Protein AF-A0A2N1FBZ4-F1 (afdb_monomer)

pLDDT: mean 82.23, std 15.29, range [35.69, 97.88]

Mean predicted aligned error: 8.01 Å

Sequence (211 aa):
MKIYKENKKFGLRLDNNIILEPKFDYIYYINHLKLYLVFIGKYKWDWSEESYDFFDDNKPWVDRFGDDDFIGELKNGKFGIVDKNGKEVLSPNLTYINYPIQEIGENLFTVNKGARLFKYDAISIKEKHRICIGGKWGVLTTKSKIIVPIEYDEITILRDDRKYIFAQNNNKGVFDANLEYDVYNFNGKLLLEDKPNYLEHLKTHYNNGYN

Foldseek 3Di:
DDWDDDPCFIADDDPPRGLGPRDFNDWDQDVLLQKIKTKHKDADWDDDVVQVVVCVVVVVVVPVQPDWDDKTWRPIMFIFIAHPSRHGLGDRFFPDKADPPVQLNFFKTKTFGPWIKMWIQRPRPRDIDIDTWFGFMWMAGSVSHTLGDRHFREWDDDSVDQFWIWGHHDDGHDDDLVDDTWITGPVSDIDPPPGDRPVVVVVVPVVVPDD

Structure (mmCIF, N/CA/C/O backbone):
data_AF-A0A2N1FBZ4-F1
#
_entry.id   AF-A0A2N1FBZ4-F1
#
loop_
_atom_site.group_PDB
_atom_site.id
_atom_site.type_symbol
_atom_site.label_atom_id
_atom_site.label_alt_id
_atom_site.label_comp_id
_atom_site.label_asym_id
_atom_site.label_entity_id
_atom_site.label_seq_id
_atom_site.pdbx_PDB_ins_code
_atom_site.Cartn_x
_atom_site.Cartn_y
_atom_site.Cartn_z
_atom_site.occupancy
_atom_site.B_iso_or_equiv
_atom_site.auth_seq_id
_atom_site.auth_comp_id
_atom_site.auth_asym_id
_atom_site.auth_atom_id
_atom_site.pdbx_PDB_model_num
ATOM 1 N N . MET A 1 1 ? -22.915 -1.173 6.885 1.00 90.62 1 MET A N 1
ATOM 2 C CA . MET A 1 1 ? -21.788 -1.571 7.755 1.00 90.62 1 MET A CA 1
ATOM 3 C C . MET A 1 1 ? -21.397 -0.390 8.625 1.00 90.62 1 MET A C 1
ATOM 5 O O . MET A 1 1 ? -21.342 0.719 8.106 1.00 90.62 1 MET A O 1
ATOM 9 N N . LYS A 1 2 ? -21.156 -0.595 9.920 1.00 94.62 2 LYS A N 1
ATOM 10 C CA . LYS A 1 2 ? -20.721 0.446 10.860 1.00 94.62 2 LYS A CA 1
ATOM 11 C C . LYS A 1 2 ? -19.438 0.003 11.554 1.00 94.62 2 LYS A C 1
ATOM 13 O O . LYS A 1 2 ? -19.334 -1.146 11.978 1.00 94.62 2 LYS A O 1
ATOM 18 N N . ILE A 1 3 ? -18.492 0.929 11.689 1.00 97.00 3 ILE A N 1
ATOM 19 C CA . ILE A 1 3 ? -17.355 0.767 12.595 1.00 97.00 3 ILE A CA 1
ATOM 20 C C . ILE A 1 3 ? -17.891 0.969 14.012 1.00 97.00 3 ILE A C 1
ATOM 22 O O . ILE A 1 3 ? -18.605 1.940 14.272 1.00 97.00 3 ILE A O 1
ATOM 26 N N . TYR A 1 4 ? -17.588 0.044 14.913 1.00 97.12 4 TYR A N 1
ATOM 27 C CA . TYR A 1 4 ? -17.968 0.144 16.320 1.00 97.12 4 TYR A CA 1
ATOM 28 C C . TYR A 1 4 ? -16.750 -0.083 17.206 1.00 97.12 4 TYR A C 1
ATOM 30 O O . TYR A 1 4 ? -15.729 -0.596 16.748 1.00 97.12 4 TYR A O 1
ATOM 38 N N . LYS A 1 5 ? -16.857 0.347 18.463 1.00 97.44 5 LYS A N 1
ATOM 39 C CA . LYS A 1 5 ? -15.789 0.252 19.449 1.00 97.44 5 LYS A CA 1
ATOM 40 C C . LYS A 1 5 ? -16.298 -0.456 20.694 1.00 97.44 5 LYS A C 1
ATOM 42 O O . LYS A 1 5 ? -17.333 -0.075 21.230 1.00 97.44 5 LYS A O 1
ATOM 47 N N . GLU A 1 6 ? -15.529 -1.422 21.167 1.00 97.38 6 GLU A N 1
ATOM 48 C CA . GLU A 1 6 ? -15.779 -2.186 22.384 1.00 97.38 6 GLU A CA 1
ATOM 49 C C . GLU A 1 6 ? -14.429 -2.516 23.031 1.00 97.38 6 GLU A C 1
ATOM 51 O O . GLU A 1 6 ? -13.447 -2.765 22.334 1.00 97.38 6 GLU A O 1
ATOM 56 N N . ASN A 1 7 ? -14.328 -2.421 24.361 1.00 96.00 7 ASN A N 1
ATOM 57 C CA . ASN A 1 7 ? -13.081 -2.682 25.101 1.00 96.00 7 ASN A CA 1
ATOM 58 C C . ASN A 1 7 ? -11.842 -1.959 24.532 1.00 96.00 7 ASN A C 1
ATOM 60 O O . ASN A 1 7 ? -10.743 -2.501 24.463 1.00 96.00 7 ASN A O 1
ATOM 64 N N . LYS A 1 8 ? -12.028 -0.696 24.123 1.00 95.62 8 LYS A N 1
ATOM 65 C CA . LYS A 1 8 ? -11.015 0.174 23.492 1.00 95.62 8 LYS A CA 1
ATOM 66 C C . LYS A 1 8 ? -10.538 -0.260 22.097 1.00 95.62 8 LYS A C 1
ATOM 68 O O . LYS A 1 8 ? -9.746 0.476 21.514 1.00 95.62 8 LYS A O 1
ATOM 73 N N . LYS A 1 9 ? -11.059 -1.349 21.537 1.00 97.75 9 LYS A N 1
ATOM 74 C CA . LYS A 1 9 ? -10.747 -1.840 20.193 1.00 97.75 9 LYS A CA 1
ATOM 75 C C . LYS A 1 9 ? -11.912 -1.612 19.237 1.00 97.75 9 LYS A C 1
ATOM 77 O O . LYS A 1 9 ? -13.056 -1.463 19.655 1.00 97.75 9 LYS A O 1
ATOM 82 N N . PHE A 1 10 ? -11.607 -1.553 17.951 1.00 97.81 10 PHE A N 1
ATOM 83 C CA . PHE A 1 10 ? -12.558 -1.327 16.875 1.00 97.81 10 PHE A CA 1
ATOM 84 C C . PHE A 1 10 ? -12.819 -2.612 16.093 1.00 97.81 10 PHE A C 1
ATOM 86 O O . PHE A 1 10 ? -11.897 -3.397 15.849 1.00 97.81 10 PHE A O 1
ATOM 93 N N . GLY A 1 11 ? -14.077 -2.786 15.692 1.00 97.88 11 GLY A N 1
ATOM 94 C CA . GLY A 1 11 ? -14.579 -3.868 14.848 1.00 97.88 11 GLY A CA 1
ATOM 95 C C . GLY A 1 11 ? -15.598 -3.354 13.823 1.00 97.88 11 GLY A C 1
ATOM 96 O O . GLY A 1 11 ? -15.851 -2.148 13.723 1.00 97.88 11 GLY A O 1
ATOM 97 N N . LEU A 1 12 ? -16.204 -4.270 13.064 1.00 97.88 12 LEU A N 1
ATOM 98 C CA . LEU A 1 12 ? -17.257 -3.981 12.082 1.00 97.88 12 LEU A CA 1
ATOM 99 C C . LEU A 1 12 ? -18.538 -4.735 12.429 1.00 97.88 12 LEU A C 1
ATOM 101 O O . LEU A 1 12 ? -18.499 -5.917 12.766 1.00 97.88 12 LEU A O 1
ATOM 105 N N . ARG A 1 13 ? -19.682 -4.064 12.304 1.00 96.81 13 ARG A N 1
ATOM 106 C CA . ARG A 1 13 ? -20.999 -4.688 12.468 1.00 96.81 13 ARG A CA 1
ATOM 107 C C . ARG A 1 13 ? -21.986 -4.234 11.405 1.00 96.81 13 ARG A C 1
ATOM 109 O O . ARG A 1 13 ? -21.945 -3.086 10.942 1.00 96.81 13 ARG A O 1
ATOM 116 N N . LEU A 1 14 ? -22.897 -5.125 11.043 1.00 95.88 14 LEU A N 1
ATOM 117 C CA . LEU A 1 14 ? -24.067 -4.822 10.231 1.00 95.88 14 LEU A CA 1
ATOM 118 C C . LEU A 1 14 ? -25.295 -5.021 11.113 1.00 95.88 14 LEU A C 1
ATOM 120 O O . LEU A 1 14 ? -25.604 -6.143 11.502 1.00 95.88 14 LEU A O 1
ATOM 124 N N . ASP A 1 15 ? -25.951 -3.917 11.458 1.00 92.81 15 ASP A N 1
ATOM 125 C CA . ASP A 1 15 ? -27.031 -3.886 12.444 1.00 92.81 15 ASP A CA 1
ATOM 126 C C . ASP A 1 15 ? -26.590 -4.527 13.771 1.00 92.81 15 ASP A C 1
ATOM 128 O O . ASP A 1 15 ? -25.673 -4.002 14.412 1.00 92.81 15 ASP A O 1
ATOM 132 N N . ASN A 1 16 ? -27.191 -5.656 14.152 1.00 91.88 16 ASN A N 1
ATOM 133 C CA . ASN A 1 16 ? -26.851 -6.401 15.368 1.00 91.88 16 ASN A CA 1
ATOM 134 C C . ASN A 1 16 ? -25.830 -7.527 15.132 1.00 91.88 16 ASN A C 1
ATOM 136 O O . ASN A 1 16 ? -25.377 -8.144 16.091 1.00 91.88 16 ASN A O 1
ATOM 140 N N . ASN A 1 17 ? -25.450 -7.791 13.880 1.00 96.06 17 ASN A N 1
ATOM 141 C CA . ASN A 1 17 ? -24.519 -8.861 13.537 1.00 96.06 17 ASN A CA 1
ATOM 142 C C . ASN A 1 17 ? -23.079 -8.349 13.576 1.00 96.06 17 ASN A C 1
ATOM 144 O O . ASN A 1 17 ? -22.728 -7.399 12.864 1.00 96.06 17 ASN A O 1
ATOM 148 N N . ILE A 1 18 ? -22.234 -9.001 14.375 1.00 97.06 18 ILE A N 1
ATOM 149 C CA . ILE A 1 18 ? -20.791 -8.766 14.356 1.00 97.06 18 ILE A CA 1
ATOM 150 C C . ILE A 1 18 ? -20.228 -9.373 13.071 1.00 97.06 18 ILE A C 1
ATOM 152 O O . ILE A 1 18 ? -20.426 -10.547 12.777 1.00 97.06 18 ILE A O 1
ATOM 156 N N . ILE A 1 19 ? -19.550 -8.539 12.289 1.00 97.81 19 ILE A N 1
ATOM 157 C CA . ILE A 1 19 ? -18.911 -8.921 11.024 1.00 97.81 19 ILE A CA 1
ATOM 158 C C . ILE A 1 19 ? -17.403 -9.062 11.217 1.00 97.81 19 ILE A C 1
ATOM 160 O O . ILE A 1 19 ? -16.760 -9.913 10.613 1.00 97.81 19 ILE A O 1
ATOM 164 N N . LEU A 1 20 ? -16.838 -8.221 12.081 1.00 97.38 20 LEU A N 1
ATOM 165 C CA . LEU A 1 20 ? -15.450 -8.277 12.498 1.00 97.38 20 LEU A CA 1
ATOM 166 C C . LEU A 1 20 ? -15.380 -7.934 13.981 1.00 97.38 20 LEU A C 1
ATOM 168 O O . LEU A 1 20 ? -15.771 -6.834 14.382 1.00 97.38 20 LEU A O 1
ATOM 172 N N . GLU A 1 21 ? -14.877 -8.878 14.770 1.00 97.50 21 GLU A N 1
ATOM 173 C CA . GLU A 1 21 ? -14.667 -8.710 16.207 1.00 97.50 21 GLU A CA 1
ATOM 174 C C . GLU A 1 21 ? -13.775 -7.494 16.512 1.00 97.50 21 GLU A C 1
ATOM 176 O O . GLU A 1 21 ? -12.875 -7.162 15.723 1.00 97.50 21 GLU A O 1
ATOM 181 N N . PRO A 1 22 ? -13.984 -6.815 17.652 1.00 97.12 22 PRO A N 1
ATOM 182 C CA . PRO A 1 22 ? -13.251 -5.615 17.995 1.00 97.12 22 PRO A CA 1
ATOM 183 C C . PRO A 1 22 ? -11.839 -5.984 18.462 1.00 97.12 22 PRO A C 1
ATOM 185 O O . PRO A 1 22 ? -11.598 -6.266 19.632 1.00 97.12 22 PRO A O 1
ATOM 188 N N . LYS A 1 23 ? -10.877 -5.971 17.533 1.00 97.00 23 LYS A N 1
ATOM 189 C CA . LYS A 1 23 ? -9.469 -6.329 17.803 1.00 97.00 23 LYS A CA 1
ATOM 190 C C . LYS A 1 23 ? -8.438 -5.307 17.320 1.00 97.00 23 LYS A C 1
ATOM 192 O O . LYS A 1 23 ? -7.254 -5.444 17.620 1.00 97.00 23 LYS A O 1
ATOM 197 N N . PHE A 1 24 ? -8.868 -4.265 16.611 1.00 97.25 24 PHE A N 1
ATOM 198 C CA . PHE A 1 24 ? -7.973 -3.267 16.018 1.00 97.25 24 PHE A CA 1
ATOM 199 C C . PHE A 1 24 ? -7.912 -1.988 16.854 1.00 97.25 24 PHE A C 1
ATOM 201 O O . PHE A 1 24 ? -8.891 -1.603 17.483 1.00 97.25 24 PHE A O 1
ATOM 208 N N . ASP A 1 25 ? -6.765 -1.315 16.874 1.00 96.81 25 ASP A N 1
ATOM 209 C CA . ASP A 1 25 ? -6.613 -0.020 17.553 1.00 96.81 25 ASP A CA 1
ATOM 210 C C . ASP A 1 25 ? -7.309 1.108 16.789 1.00 96.81 25 ASP A C 1
ATOM 212 O O . ASP A 1 25 ? -7.763 2.083 17.388 1.00 96.81 25 ASP A O 1
ATOM 216 N N . TYR A 1 26 ? -7.438 0.956 15.470 1.00 95.06 26 TYR A N 1
ATOM 217 C CA . TYR A 1 26 ? -8.179 1.871 14.616 1.00 95.06 26 TYR A CA 1
ATOM 218 C C . TYR A 1 26 ? -8.702 1.152 13.368 1.00 95.06 26 TYR A C 1
ATOM 220 O O . TYR A 1 26 ? -8.067 0.221 12.866 1.00 95.06 26 TYR A O 1
ATOM 228 N N . ILE A 1 27 ? -9.858 1.592 12.865 1.00 95.88 27 ILE A N 1
ATOM 229 C CA . ILE A 1 27 ? -10.402 1.183 11.567 1.00 95.88 27 ILE A CA 1
ATOM 230 C C . ILE A 1 27 ? -10.831 2.438 10.812 1.00 95.88 27 ILE A C 1
ATOM 232 O O . ILE A 1 27 ? -11.499 3.304 11.376 1.00 95.88 27 ILE A O 1
ATOM 236 N N . TYR A 1 28 ? -10.483 2.509 9.531 1.00 92.69 28 TYR A N 1
ATOM 237 C CA . TYR A 1 28 ? -10.876 3.578 8.622 1.00 92.69 28 TYR A CA 1
ATOM 238 C C . TYR A 1 28 ? -11.456 3.001 7.334 1.00 92.69 28 TYR A C 1
ATOM 240 O O . TYR A 1 28 ? -10.908 2.063 6.762 1.00 92.69 28 TYR A O 1
ATOM 248 N N . TYR A 1 29 ? -12.575 3.554 6.873 1.00 92.00 29 TYR A N 1
ATOM 249 C CA . TYR A 1 29 ? -13.193 3.136 5.620 1.00 92.00 29 TYR A CA 1
ATOM 250 C C . TYR A 1 29 ? -12.643 3.957 4.452 1.00 92.00 29 TYR A C 1
ATOM 252 O O . TYR A 1 29 ? -12.742 5.183 4.446 1.00 92.00 29 TYR A O 1
ATOM 260 N N . ILE A 1 30 ? -12.085 3.275 3.453 1.00 86.19 30 ILE A N 1
ATOM 261 C CA . ILE A 1 30 ? -11.517 3.893 2.257 1.00 86.19 30 ILE A CA 1
ATOM 262 C C . ILE A 1 30 ? -12.596 3.914 1.172 1.00 86.19 30 ILE A C 1
ATOM 264 O O . ILE A 1 30 ? -12.762 2.943 0.430 1.00 86.19 30 ILE A O 1
ATOM 268 N N . ASN A 1 31 ? -13.328 5.028 1.072 1.00 83.81 31 ASN A N 1
ATOM 269 C CA . ASN A 1 31 ? -14.502 5.170 0.199 1.00 83.81 31 ASN A CA 1
ATOM 270 C C . ASN A 1 31 ? -14.263 4.700 -1.249 1.00 83.81 31 ASN A C 1
ATOM 272 O O . ASN A 1 31 ? -15.058 3.924 -1.778 1.00 83.81 31 ASN A O 1
ATOM 276 N N . HIS A 1 32 ? -13.161 5.130 -1.872 1.00 78.38 32 HIS A N 1
ATOM 277 C CA . HIS A 1 32 ? -12.861 4.833 -3.280 1.00 78.38 32 HIS A CA 1
ATOM 278 C C . HIS A 1 32 ? -12.490 3.366 -3.526 1.00 78.38 32 HIS A C 1
ATOM 280 O O . HIS A 1 32 ? -12.787 2.829 -4.589 1.00 78.38 32 HIS A O 1
ATOM 286 N N . LEU A 1 33 ? -11.894 2.696 -2.534 1.00 81.50 33 LEU A N 1
ATOM 287 C CA . LEU A 1 33 ? -11.537 1.280 -2.639 1.00 81.50 33 LEU A CA 1
ATOM 288 C C . LEU A 1 33 ? -12.662 0.354 -2.162 1.00 81.50 33 LEU A C 1
ATOM 290 O O . LEU A 1 33 ? -12.649 -0.831 -2.480 1.00 81.50 33 LEU A O 1
ATOM 294 N N . LYS A 1 34 ? -13.633 0.883 -1.403 1.00 87.69 34 LYS A N 1
ATOM 295 C CA . LYS A 1 34 ? -14.673 0.113 -0.699 1.00 87.69 34 LYS A CA 1
ATOM 296 C C . LYS A 1 34 ? -14.082 -0.961 0.228 1.00 87.69 34 LYS A C 1
ATOM 298 O O . LYS A 1 34 ? -14.650 -2.042 0.389 1.00 87.69 34 LYS A O 1
ATOM 303 N N . LEU A 1 35 ? -12.946 -0.636 0.844 1.00 90.44 35 LEU A N 1
ATOM 304 C CA . LEU A 1 35 ? -12.190 -1.479 1.772 1.00 90.44 35 LEU A CA 1
ATOM 305 C C . LEU A 1 35 ? -12.042 -0.781 3.126 1.00 90.44 35 LEU A C 1
ATOM 307 O O . LEU A 1 35 ? -12.179 0.440 3.229 1.00 90.44 35 LEU A O 1
ATOM 311 N N . TYR A 1 36 ? -11.725 -1.554 4.159 1.00 93.75 36 TYR A N 1
ATOM 312 C CA . TYR A 1 36 ? -11.415 -1.039 5.485 1.00 93.75 36 TYR A CA 1
ATOM 313 C C . TYR A 1 36 ? -9.920 -1.187 5.761 1.00 93.75 36 TYR A C 1
ATOM 315 O O . TYR A 1 36 ? -9.377 -2.293 5.771 1.00 93.75 36 TYR A O 1
ATOM 323 N N . LEU A 1 37 ? -9.266 -0.059 6.017 1.00 93.38 37 LEU A N 1
ATOM 324 C CA . LEU A 1 37 ? -7.940 -0.016 6.608 1.00 93.38 37 LEU A CA 1
ATOM 325 C C . LEU A 1 37 ? -8.067 -0.363 8.085 1.00 93.38 37 LEU A C 1
ATOM 327 O O . LEU A 1 37 ? -8.795 0.308 8.818 1.00 93.38 37 LEU A O 1
ATOM 331 N N . VAL A 1 38 ? -7.338 -1.375 8.528 1.00 96.12 38 VAL A N 1
ATOM 332 C CA . VAL A 1 38 ? -7.258 -1.740 9.941 1.00 96.12 38 VAL A CA 1
ATOM 333 C C . VAL A 1 38 ? -5.856 -1.458 10.457 1.00 96.12 38 VAL A C 1
ATOM 335 O O . VAL A 1 38 ? -4.882 -1.591 9.722 1.00 96.12 38 VAL A O 1
ATOM 338 N N . PHE A 1 39 ? -5.735 -1.049 11.711 1.00 95.19 39 PHE A N 1
ATOM 339 C CA . PHE A 1 39 ? -4.450 -0.701 12.306 1.00 95.19 39 PHE A CA 1
ATOM 340 C C . PHE A 1 39 ? -4.323 -1.317 13.695 1.00 95.19 39 PHE A C 1
ATOM 342 O O . PHE A 1 39 ? -5.263 -1.268 14.492 1.00 95.19 39 PHE A O 1
ATOM 349 N N . ILE A 1 40 ? -3.156 -1.892 13.979 1.00 95.88 40 ILE A N 1
ATOM 350 C CA . ILE A 1 40 ? -2.769 -2.370 15.310 1.00 95.88 40 ILE A CA 1
ATOM 351 C C . ILE A 1 40 ? -1.517 -1.618 15.733 1.00 95.88 40 ILE A C 1
ATOM 353 O O . ILE A 1 40 ? -0.557 -1.558 14.970 1.00 95.88 40 ILE A O 1
ATOM 357 N N . GLY A 1 41 ? -1.510 -1.091 16.952 1.00 93.38 41 GLY A N 1
ATOM 358 C CA . GLY A 1 41 ? -0.391 -0.371 17.545 1.00 93.38 41 GLY A CA 1
ATOM 359 C C . GLY A 1 41 ? -0.754 1.038 18.000 1.00 93.38 41 GLY A C 1
ATOM 360 O O . GLY A 1 41 ? -1.917 1.438 18.052 1.00 93.38 41 GLY A O 1
ATOM 361 N N . LYS A 1 42 ? 0.277 1.808 18.353 1.00 88.56 42 LYS A N 1
ATOM 362 C CA . LYS A 1 42 ? 0.143 3.182 18.836 1.00 88.56 42 LYS A CA 1
ATOM 363 C C . LYS A 1 42 ? 0.484 4.152 17.711 1.00 88.56 42 LYS A C 1
ATOM 365 O O . LYS A 1 42 ? 1.648 4.284 17.355 1.00 88.56 42 LYS A O 1
ATOM 370 N N . TYR A 1 43 ? -0.521 4.857 17.193 1.00 83.62 43 TYR A N 1
ATOM 371 C CA . TYR A 1 43 ? -0.331 5.864 16.149 1.00 83.62 43 TYR A CA 1
ATOM 372 C C . TYR A 1 43 ? 0.329 7.126 16.732 1.00 83.62 43 TYR A C 1
ATOM 374 O O . TYR A 1 43 ? -0.351 8.053 17.174 1.00 83.62 43 TYR A O 1
ATOM 382 N N . LYS A 1 44 ? 1.664 7.130 16.791 1.00 84.38 44 LYS A N 1
ATOM 383 C CA . LYS A 1 44 ? 2.487 8.236 17.292 1.00 84.38 44 LYS A CA 1
ATOM 384 C C . LYS A 1 44 ? 3.646 8.476 16.331 1.00 84.38 44 LYS A C 1
ATOM 386 O O . LYS A 1 44 ? 4.327 7.533 15.948 1.00 84.38 44 LYS A O 1
ATOM 391 N N . TRP A 1 45 ? 3.848 9.737 15.977 1.00 83.75 45 TRP A N 1
ATOM 392 C CA . TRP A 1 45 ? 4.977 10.174 15.170 1.00 83.75 45 TRP A CA 1
ATOM 393 C C . TRP A 1 45 ? 6.017 10.799 16.086 1.00 83.75 45 TRP A C 1
ATOM 395 O O . TRP A 1 45 ? 5.667 11.696 16.855 1.00 83.75 45 TRP A O 1
ATOM 405 N N . ASP A 1 46 ? 7.250 10.324 15.995 1.00 83.25 46 ASP A N 1
ATOM 406 C CA . ASP A 1 46 ? 8.374 10.796 16.796 1.00 83.25 46 ASP A CA 1
ATOM 407 C C . ASP A 1 46 ? 9.420 11.434 15.877 1.00 83.25 46 ASP A C 1
ATOM 409 O O . ASP A 1 46 ? 9.616 10.971 14.755 1.00 83.25 46 ASP A O 1
ATOM 413 N N . TRP A 1 47 ? 10.082 12.494 16.334 1.00 81.69 47 TRP A N 1
ATOM 414 C CA . TRP A 1 47 ? 11.210 13.070 15.600 1.00 81.69 47 TRP A CA 1
ATOM 415 C C . TRP A 1 47 ? 12.367 12.055 15.473 1.00 81.69 47 TRP A C 1
ATOM 417 O O . TRP A 1 47 ? 12.512 11.167 16.322 1.00 81.69 47 TRP A O 1
ATOM 427 N N . SER A 1 48 ? 13.160 12.166 14.404 1.00 75.75 48 SER A N 1
ATOM 428 C CA . SER A 1 48 ? 14.261 11.250 14.075 1.00 75.75 48 SER A CA 1
ATOM 429 C C . SER A 1 48 ? 15.359 11.994 13.295 1.00 75.75 48 SER A C 1
ATOM 431 O O . SER A 1 48 ? 15.055 12.562 12.251 1.00 75.75 48 SER A O 1
ATOM 433 N N . GLU A 1 49 ? 16.617 11.988 13.749 1.00 78.56 49 GLU A N 1
ATOM 434 C CA . GLU A 1 49 ? 17.755 12.563 12.987 1.00 78.56 49 GLU A CA 1
ATOM 435 C C . GLU A 1 49 ? 17.876 11.917 11.607 1.00 78.56 49 GLU A C 1
ATOM 437 O O . GLU A 1 49 ? 17.947 12.600 10.598 1.00 78.56 49 GLU A O 1
ATOM 442 N N . GLU A 1 50 ? 17.723 10.596 11.545 1.00 75.00 50 GLU A N 1
ATOM 443 C CA . GLU A 1 50 ? 17.801 9.831 10.298 1.00 75.00 50 GLU A CA 1
ATOM 444 C C . GLU A 1 50 ? 16.733 10.232 9.271 1.00 75.00 50 GLU A C 1
ATOM 446 O O . GLU A 1 50 ? 16.896 10.015 8.072 1.00 75.00 50 GLU A O 1
ATOM 451 N N . SER A 1 51 ? 15.613 10.796 9.737 1.00 72.31 51 SER A N 1
ATOM 452 C CA . SER A 1 51 ? 14.621 11.365 8.832 1.00 72.31 51 SER A CA 1
ATOM 453 C C . SER A 1 51 ? 15.143 12.641 8.184 1.00 72.31 51 SER A C 1
ATOM 455 O O . SER A 1 51 ? 15.041 12.776 6.972 1.00 72.31 51 SER A O 1
ATOM 457 N N . TYR A 1 52 ? 15.767 13.521 8.967 1.00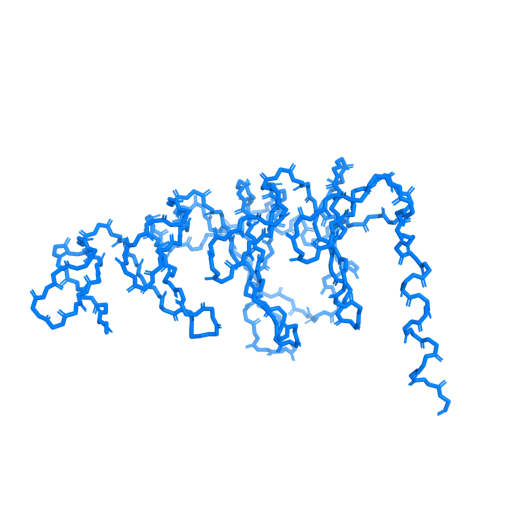 72.62 52 TYR A N 1
ATOM 458 C CA . TYR A 1 52 ? 16.366 14.763 8.492 1.00 72.62 52 TYR A CA 1
ATOM 459 C C . TYR A 1 52 ? 17.492 14.498 7.486 1.00 72.62 52 TYR A C 1
ATOM 461 O O . TYR A 1 52 ? 17.430 15.022 6.377 1.00 72.62 52 TYR A O 1
ATOM 469 N N . ASP A 1 53 ? 18.434 13.611 7.820 1.00 75.75 53 ASP A N 1
ATOM 470 C CA . ASP A 1 53 ? 19.561 13.261 6.944 1.00 75.75 53 ASP A CA 1
ATOM 471 C C . ASP A 1 53 ? 19.086 12.730 5.585 1.00 75.75 53 ASP A C 1
ATOM 473 O O . ASP A 1 53 ? 19.593 13.120 4.537 1.00 75.75 53 ASP A O 1
ATOM 477 N N . PHE A 1 54 ? 18.051 11.883 5.576 1.00 73.44 54 PHE A N 1
ATOM 478 C CA . PHE A 1 54 ? 17.477 11.398 4.325 1.00 73.44 54 PHE A CA 1
ATOM 479 C C . PHE A 1 54 ? 16.907 12.527 3.459 1.00 73.44 54 PHE A C 1
ATOM 481 O O . PHE A 1 54 ? 17.113 12.525 2.243 1.00 73.44 54 PHE A O 1
ATOM 488 N N . PHE A 1 55 ? 16.147 13.450 4.054 1.00 70.56 55 PHE A N 1
ATOM 489 C CA . PHE A 1 55 ? 15.566 14.567 3.310 1.00 70.56 55 PHE A CA 1
ATOM 490 C C . PHE A 1 55 ? 16.650 15.522 2.796 1.00 70.56 55 PHE A C 1
ATOM 492 O O . PHE A 1 55 ? 16.498 16.033 1.691 1.00 70.56 55 PHE A O 1
ATOM 499 N N . ASP A 1 56 ? 17.748 15.698 3.534 1.00 71.38 56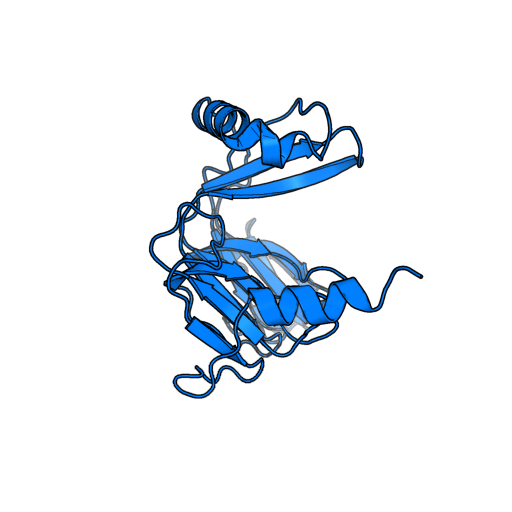 ASP A N 1
ATOM 500 C CA . ASP A 1 56 ? 18.906 16.491 3.104 1.00 71.38 56 ASP A CA 1
ATOM 501 C C . ASP A 1 56 ? 19.641 15.834 1.918 1.00 71.38 56 ASP A C 1
ATOM 503 O O . ASP A 1 56 ? 19.840 16.460 0.876 1.00 71.38 56 ASP A O 1
ATOM 507 N N . ASP A 1 57 ? 19.913 14.527 1.990 1.00 70.94 57 ASP A N 1
ATOM 508 C CA . ASP A 1 57 ? 20.535 13.765 0.894 1.00 70.94 57 ASP A CA 1
ATOM 509 C C . ASP A 1 57 ? 19.660 13.715 -0.374 1.00 70.94 57 ASP A C 1
ATOM 511 O O . ASP A 1 57 ? 20.160 13.630 -1.500 1.00 70.94 57 ASP A O 1
ATOM 515 N N . ASN A 1 58 ? 18.335 13.767 -0.207 1.00 66.25 58 ASN A N 1
ATOM 516 C CA . ASN A 1 58 ? 17.355 13.724 -1.297 1.00 66.25 58 ASN A CA 1
ATOM 517 C C . ASN A 1 58 ? 16.732 15.096 -1.581 1.00 66.25 58 ASN A C 1
ATOM 519 O O . ASN A 1 58 ? 15.735 15.197 -2.303 1.00 66.25 58 ASN A O 1
ATOM 523 N N . LYS A 1 59 ? 17.348 16.166 -1.075 1.00 60.47 59 LYS A N 1
ATOM 524 C CA . LYS A 1 59 ? 16.868 17.543 -1.176 1.00 60.47 59 LYS A CA 1
ATOM 525 C C . LYS A 1 59 ? 16.506 17.983 -2.604 1.00 60.47 59 LYS A C 1
ATOM 527 O O . LYS A 1 59 ? 15.441 18.568 -2.764 1.00 60.47 59 LYS A O 1
ATOM 532 N N . PRO A 1 60 ? 17.232 17.614 -3.684 1.00 58.28 60 PRO A N 1
ATOM 533 C CA . PRO A 1 60 ? 16.816 17.946 -5.056 1.00 58.28 60 PRO A CA 1
ATOM 534 C C . PRO A 1 60 ? 15.456 17.359 -5.490 1.00 58.28 60 PRO A C 1
ATOM 536 O O . PRO A 1 60 ? 14.811 17.884 -6.401 1.00 58.28 60 PRO A O 1
ATOM 539 N N . TRP A 1 61 ? 15.019 16.256 -4.874 1.00 57.94 61 TRP A N 1
ATOM 540 C CA . TRP A 1 61 ? 13.687 15.674 -5.074 1.00 57.94 61 TRP A CA 1
ATOM 541 C C . TRP A 1 61 ? 12.624 16.341 -4.192 1.00 57.94 61 TRP A C 1
ATOM 543 O O . TRP A 1 61 ? 11.481 16.491 -4.625 1.00 57.94 61 TRP A O 1
ATOM 553 N N . VAL A 1 62 ? 13.008 16.740 -2.980 1.00 55.94 62 VAL A N 1
ATOM 554 C CA . VAL A 1 62 ? 12.122 17.240 -1.917 1.00 55.94 62 VAL A CA 1
ATOM 555 C C . VAL A 1 62 ? 11.860 18.748 -2.051 1.00 55.94 62 VAL A C 1
ATOM 557 O O . VAL A 1 62 ? 10.714 19.172 -1.943 1.00 55.94 62 VAL A O 1
ATOM 560 N N . ASP A 1 63 ? 12.865 19.544 -2.436 1.00 55.56 63 ASP A N 1
ATOM 561 C CA . ASP A 1 63 ? 12.786 21.006 -2.632 1.00 55.56 63 ASP A CA 1
ATOM 562 C C . ASP A 1 63 ? 11.764 21.429 -3.702 1.00 55.56 63 ASP A C 1
ATOM 564 O O . ASP A 1 63 ? 11.370 22.594 -3.767 1.00 55.56 63 ASP A O 1
ATOM 568 N N . ARG A 1 64 ? 11.263 20.492 -4.523 1.00 53.72 64 ARG A N 1
ATOM 569 C CA . ARG A 1 64 ? 10.106 20.746 -5.400 1.00 53.72 64 ARG A CA 1
ATOM 570 C C . ARG A 1 64 ? 8.840 21.140 -4.625 1.00 53.72 64 ARG A C 1
ATOM 572 O O . ARG A 1 64 ? 7.892 21.600 -5.259 1.00 53.72 64 ARG A O 1
ATOM 579 N N . PHE A 1 65 ? 8.807 20.956 -3.302 1.00 52.94 65 PHE A N 1
ATOM 580 C CA . PHE A 1 65 ? 7.613 21.104 -2.467 1.00 52.94 65 PHE A CA 1
ATOM 581 C C . PHE A 1 65 ? 7.698 22.215 -1.393 1.00 52.94 65 PHE A C 1
ATOM 583 O O . PHE A 1 65 ? 6.706 22.446 -0.697 1.00 52.94 65 PHE A O 1
ATOM 590 N N . GLY A 1 66 ? 8.780 23.007 -1.353 1.00 52.12 66 GLY A N 1
ATOM 591 C CA . GLY A 1 66 ? 8.937 24.185 -0.477 1.00 52.12 66 GLY A CA 1
ATOM 592 C C . GLY A 1 66 ? 9.610 23.892 0.870 1.00 52.12 66 GLY A C 1
ATOM 593 O O . GLY A 1 66 ? 9.939 22.749 1.154 1.00 52.12 66 GLY A O 1
ATOM 594 N N . ASP A 1 67 ? 9.849 24.937 1.671 1.00 53.12 67 ASP A N 1
ATOM 595 C CA . ASP A 1 67 ? 10.500 24.821 2.986 1.00 53.12 67 ASP A CA 1
ATOM 596 C C . ASP A 1 67 ? 9.685 23.891 3.918 1.00 53.12 67 ASP A C 1
ATOM 598 O O . ASP A 1 67 ? 8.483 24.094 4.103 1.00 53.12 67 ASP A O 1
ATOM 602 N N . ASP A 1 68 ? 10.329 22.857 4.473 1.00 57.69 68 ASP A N 1
ATOM 603 C CA . ASP A 1 68 ? 9.703 21.769 5.241 1.00 57.69 68 ASP A CA 1
ATOM 604 C C . ASP A 1 68 ? 10.087 21.848 6.734 1.00 57.69 68 ASP A C 1
ATOM 606 O O . ASP A 1 68 ? 11.258 21.698 7.079 1.00 57.69 68 ASP A O 1
ATOM 610 N N . ASP A 1 69 ? 9.112 22.006 7.644 1.00 58.38 69 ASP A N 1
ATOM 611 C CA . ASP A 1 69 ? 9.392 22.261 9.078 1.00 58.38 69 ASP A CA 1
ATOM 612 C C . ASP A 1 69 ? 9.011 21.125 10.055 1.00 58.38 69 ASP A C 1
ATOM 614 O O . ASP A 1 69 ? 9.281 21.218 11.255 1.00 58.38 69 ASP A O 1
ATOM 618 N N . PHE A 1 70 ? 8.398 20.018 9.613 1.00 61.06 70 PHE A N 1
ATOM 619 C CA . PHE A 1 70 ? 7.929 18.984 10.557 1.00 61.06 70 PHE A CA 1
ATOM 620 C C . PHE A 1 70 ? 8.154 17.547 10.114 1.00 61.06 70 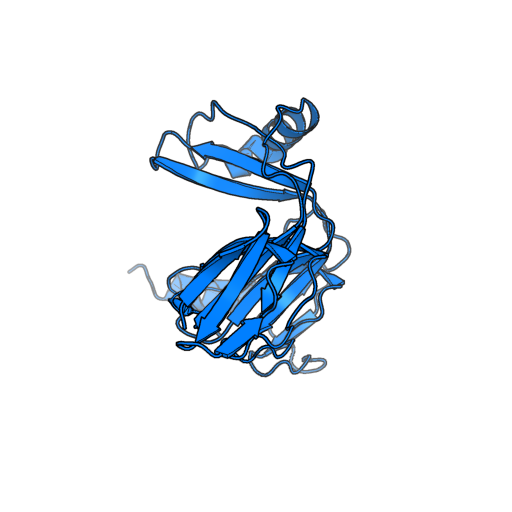PHE A C 1
ATOM 622 O O . PHE A 1 70 ? 7.252 16.913 9.574 1.00 61.06 70 PHE A O 1
ATOM 629 N N . ILE A 1 71 ? 9.299 16.976 10.488 1.00 71.06 71 ILE A N 1
ATOM 630 C CA . ILE A 1 71 ? 9.616 15.576 10.206 1.00 71.06 71 ILE A CA 1
ATOM 631 C C . ILE A 1 71 ? 9.242 14.674 11.389 1.00 71.06 71 ILE A C 1
ATOM 633 O O . ILE A 1 71 ? 9.555 14.952 12.549 1.00 71.06 71 ILE A O 1
ATOM 637 N N . GLY A 1 72 ? 8.547 13.571 11.110 1.00 78.69 72 GLY A N 1
ATOM 638 C CA . GLY A 1 72 ? 8.309 12.532 12.107 1.00 78.69 72 GLY A CA 1
ATOM 639 C C . GLY A 1 72 ? 8.264 11.141 11.503 1.00 78.69 72 GLY A C 1
ATOM 640 O O . GLY A 1 72 ? 7.729 10.947 10.417 1.00 78.69 72 GLY A O 1
ATOM 641 N N . GLU A 1 73 ? 8.761 10.161 12.242 1.00 86.25 73 GLU A N 1
ATOM 642 C CA . GLU A 1 73 ? 8.745 8.743 11.901 1.00 86.25 73 GLU A CA 1
ATOM 643 C C . GLU A 1 73 ? 7.646 8.012 12.685 1.00 86.25 73 GLU A C 1
ATOM 645 O O . GLU A 1 73 ? 7.481 8.207 13.895 1.00 86.25 73 GLU A O 1
ATOM 650 N N . LEU A 1 74 ? 6.881 7.151 12.010 1.00 87.56 74 LEU A N 1
ATOM 651 C CA . LEU A 1 74 ? 5.939 6.248 12.670 1.00 87.56 74 LEU A CA 1
ATOM 652 C C . LEU A 1 74 ? 6.692 5.000 13.144 1.00 87.56 74 LEU A C 1
ATOM 654 O O . LEU A 1 74 ? 6.801 4.018 12.415 1.00 87.56 74 LEU A O 1
ATOM 658 N N . LYS A 1 75 ? 7.186 5.018 14.387 1.00 83.69 75 LYS A N 1
ATOM 659 C CA . LYS A 1 75 ? 7.966 3.894 14.943 1.00 83.69 75 LYS A CA 1
ATOM 660 C C . LYS A 1 75 ? 7.134 2.660 15.292 1.00 83.69 75 LYS A C 1
ATOM 662 O O . LYS A 1 75 ? 7.687 1.581 15.471 1.00 83.69 75 LYS A O 1
ATOM 667 N N . ASN A 1 76 ? 5.816 2.811 15.451 1.00 85.81 76 ASN A N 1
ATOM 668 C CA . ASN A 1 76 ? 4.957 1.750 15.964 1.00 85.81 76 ASN A CA 1
ATOM 669 C C . ASN A 1 76 ? 3.654 1.599 15.187 1.00 85.81 76 ASN A C 1
ATOM 671 O O . ASN A 1 76 ? 2.959 2.563 14.871 1.00 85.81 76 ASN A O 1
ATOM 675 N N . GLY A 1 77 ? 3.272 0.336 15.042 1.00 90.50 77 GLY A N 1
ATOM 676 C CA . GLY A 1 77 ? 1.999 -0.083 14.495 1.00 90.50 77 GLY A CA 1
ATOM 677 C C . GLY A 1 77 ? 2.068 -0.480 13.031 1.00 90.50 77 GLY A C 1
ATOM 678 O O . GLY A 1 77 ? 3.015 -0.175 12.313 1.00 90.50 77 GLY A O 1
ATOM 679 N N . LYS A 1 78 ? 1.072 -1.258 12.626 1.00 94.56 78 LYS A N 1
ATOM 680 C CA . LYS A 1 78 ? 1.019 -1.917 11.326 1.00 94.56 78 LYS A CA 1
ATOM 681 C C . LYS A 1 78 ? -0.381 -1.801 10.764 1.00 94.56 78 LYS A C 1
ATOM 683 O O . LYS A 1 78 ? -1.369 -1.983 11.482 1.00 94.56 78 LYS A O 1
ATOM 688 N N . PHE A 1 79 ? -0.448 -1.522 9.474 1.00 94.38 79 PHE A N 1
ATOM 689 C CA . PHE A 1 79 ? -1.692 -1.488 8.729 1.00 94.38 79 PHE A CA 1
ATOM 690 C C . PHE A 1 79 ? -2.006 -2.869 8.161 1.00 94.38 79 PHE A C 1
ATOM 692 O O . PHE A 1 79 ? -1.116 -3.644 7.809 1.00 94.38 79 PHE A O 1
ATOM 699 N N . GLY A 1 80 ? -3.290 -3.170 8.072 1.00 95.00 80 GLY A N 1
ATOM 700 C CA . GLY A 1 80 ? -3.847 -4.295 7.342 1.00 95.00 80 GLY A CA 1
ATOM 701 C C . GLY A 1 80 ? -5.067 -3.836 6.558 1.00 95.00 80 GLY A C 1
ATOM 702 O O . GLY A 1 80 ? -5.491 -2.680 6.640 1.00 95.00 80 GLY A O 1
ATOM 703 N N . ILE A 1 81 ? -5.654 -4.759 5.813 1.00 93.88 81 ILE A N 1
ATOM 704 C CA . ILE A 1 81 ? -6.822 -4.510 4.978 1.00 93.88 81 ILE A CA 1
ATOM 705 C C . ILE A 1 81 ? -7.838 -5.607 5.243 1.00 93.88 81 ILE A C 1
ATOM 707 O O . ILE A 1 81 ? -7.507 -6.795 5.210 1.00 93.88 81 ILE A O 1
ATOM 711 N N . VAL A 1 82 ? -9.085 -5.204 5.446 1.00 95.00 82 VAL A N 1
ATOM 712 C CA . VAL A 1 82 ? -10.228 -6.115 5.467 1.00 95.00 82 VAL A CA 1
ATOM 713 C C . VAL A 1 82 ? -11.265 -5.655 4.448 1.00 95.00 82 VAL A C 1
ATOM 715 O O . VAL A 1 82 ? -11.416 -4.459 4.176 1.00 95.00 82 VAL A O 1
ATOM 718 N N . ASP A 1 83 ? -11.956 -6.613 3.842 1.00 92.00 83 ASP A N 1
ATOM 719 C CA . ASP A 1 83 ? -13.019 -6.320 2.890 1.00 92.00 83 ASP A CA 1
ATOM 720 C C . ASP A 1 83 ? -14.319 -5.900 3.600 1.00 92.00 83 ASP A C 1
ATOM 722 O O . ASP A 1 83 ? -14.430 -5.868 4.831 1.00 92.00 83 ASP A O 1
ATOM 726 N N . LYS A 1 84 ? -15.346 -5.586 2.806 1.00 90.00 84 LYS A N 1
ATOM 727 C CA . LYS A 1 84 ? -16.660 -5.180 3.320 1.00 90.00 84 LYS A CA 1
ATOM 728 C C . LYS A 1 84 ? -17.407 -6.254 4.116 1.00 90.00 84 LYS A C 1
ATOM 730 O O . LYS A 1 84 ? -18.409 -5.922 4.736 1.00 90.00 84 LYS A O 1
ATOM 735 N N . ASN A 1 85 ? -16.972 -7.508 4.057 1.00 92.31 85 ASN A N 1
ATOM 736 C CA . ASN A 1 85 ? -17.541 -8.641 4.780 1.00 92.31 85 ASN A CA 1
ATOM 737 C C . ASN A 1 85 ? -16.683 -9.009 6.004 1.00 92.31 85 ASN A C 1
ATOM 739 O O . ASN A 1 85 ? -16.910 -10.053 6.604 1.00 92.31 85 ASN A O 1
ATOM 743 N N . GLY A 1 86 ? -15.683 -8.189 6.357 1.00 92.19 86 GLY A N 1
ATOM 744 C CA . GLY A 1 86 ? -14.760 -8.472 7.457 1.00 92.19 86 GLY A CA 1
ATOM 745 C C . GLY A 1 86 ? -13.715 -9.537 7.126 1.00 92.19 86 GLY A C 1
ATOM 746 O O . GLY A 1 86 ? -12.938 -9.909 8.006 1.00 92.19 86 GLY A O 1
ATOM 747 N N . LYS A 1 87 ? -13.653 -10.016 5.876 1.00 93.62 87 LYS A N 1
ATOM 748 C CA . LYS A 1 87 ? -12.630 -10.967 5.450 1.00 93.62 87 LYS A CA 1
ATOM 749 C C . LYS A 1 87 ? -11.286 -10.259 5.418 1.00 93.62 87 LYS A C 1
ATOM 751 O O . LYS A 1 87 ? -11.133 -9.196 4.813 1.00 93.62 87 LYS A O 1
ATOM 756 N N . GLU A 1 88 ? -10.301 -10.882 6.045 1.00 93.75 88 GLU A N 1
ATOM 757 C CA . GLU A 1 88 ? -8.930 -10.407 6.002 1.00 93.75 88 GLU A CA 1
ATOM 758 C C . GLU A 1 88 ? -8.365 -10.533 4.582 1.00 93.75 88 GLU A C 1
ATOM 760 O O . GLU A 1 88 ? -8.380 -11.606 3.978 1.00 93.75 88 GLU A O 1
ATOM 765 N N . VAL A 1 89 ? -7.906 -9.403 4.045 1.00 92.00 89 VAL A N 1
ATOM 766 C CA . VAL A 1 89 ? -7.229 -9.306 2.746 1.00 92.00 89 VAL A CA 1
ATOM 767 C C . VAL A 1 89 ? -5.727 -9.354 2.967 1.00 92.00 89 VAL A C 1
ATOM 769 O O . VAL A 1 89 ? -5.024 -10.144 2.349 1.00 92.00 89 VAL A O 1
ATOM 772 N N . LEU A 1 90 ? -5.257 -8.511 3.886 1.00 92.25 90 LEU A N 1
ATOM 773 C CA . LEU A 1 90 ? -3.892 -8.497 4.383 1.00 92.25 90 LEU A CA 1
ATOM 774 C C . LEU A 1 90 ? -3.952 -8.289 5.892 1.00 92.25 90 LEU A C 1
ATOM 776 O O . LEU A 1 90 ? -4.467 -7.269 6.357 1.00 92.25 90 LEU A O 1
ATOM 780 N N . SER A 1 91 ? -3.416 -9.238 6.657 1.00 93.12 91 SER A N 1
ATOM 781 C CA . SER A 1 91 ? -3.251 -9.075 8.102 1.00 93.12 91 SER A CA 1
ATOM 782 C C . SER A 1 91 ? -2.399 -7.832 8.397 1.00 93.12 91 SER A C 1
ATOM 784 O O . SER A 1 91 ? -1.579 -7.451 7.555 1.00 93.12 91 SER A O 1
ATOM 786 N N . PRO A 1 92 ? -2.527 -7.210 9.584 1.00 93.56 92 PRO A N 1
ATOM 787 C CA . PRO A 1 92 ? -1.698 -6.076 9.983 1.00 93.56 92 PRO A CA 1
ATOM 788 C C . PRO A 1 92 ? -0.190 -6.363 9.925 1.00 93.56 92 PRO A C 1
ATOM 790 O O . PRO A 1 92 ? 0.417 -6.852 10.876 1.00 93.56 92 PRO A O 1
ATOM 793 N N . ASN A 1 93 ? 0.423 -6.053 8.786 1.00 93.62 93 ASN A N 1
ATOM 794 C CA . ASN A 1 93 ? 1.8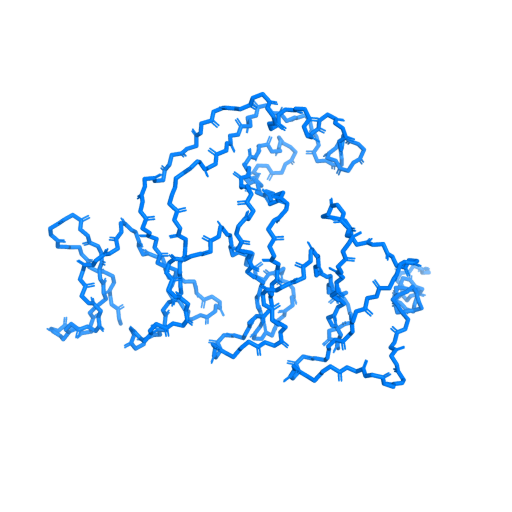53 -6.215 8.534 1.00 93.62 93 ASN A CA 1
ATOM 795 C C . ASN A 1 93 ? 2.405 -5.220 7.509 1.00 93.62 93 ASN A C 1
ATOM 797 O O . ASN A 1 93 ? 3.559 -5.329 7.106 1.00 93.62 93 ASN A O 1
ATOM 801 N N . LEU A 1 94 ? 1.583 -4.270 7.077 1.00 92.31 94 LEU A N 1
ATOM 802 C CA . LEU A 1 94 ? 1.978 -3.219 6.158 1.00 92.31 94 LEU A CA 1
ATOM 803 C C . LEU A 1 94 ? 2.530 -2.036 6.943 1.00 92.31 94 LEU A C 1
ATOM 805 O O . LEU A 1 94 ? 1.999 -1.675 7.998 1.00 92.31 94 LEU A O 1
ATOM 809 N N . THR A 1 95 ? 3.563 -1.415 6.391 1.00 90.56 95 THR A N 1
ATOM 810 C CA . THR A 1 95 ? 4.041 -0.112 6.852 1.00 90.56 95 THR A CA 1
ATOM 811 C C . THR A 1 95 ? 3.146 0.988 6.291 1.00 90.56 95 THR A C 1
ATOM 813 O O . THR A 1 95 ? 2.793 1.929 7.000 1.00 90.56 95 THR A O 1
ATOM 816 N N . TYR A 1 96 ? 2.763 0.874 5.020 1.00 87.56 96 TYR A N 1
ATOM 817 C CA . TYR A 1 96 ? 2.028 1.926 4.337 1.00 87.56 96 TYR A CA 1
ATOM 818 C C . TYR A 1 96 ? 1.113 1.373 3.254 1.00 87.56 96 TYR A C 1
ATOM 820 O O . TYR A 1 96 ? 1.340 0.300 2.696 1.00 87.56 96 TYR A O 1
ATOM 828 N N . ILE A 1 97 ? 0.069 2.141 2.970 1.00 84.25 97 ILE A N 1
ATOM 829 C CA . ILE A 1 97 ? -0.832 1.933 1.847 1.00 84.25 97 ILE A CA 1
ATOM 830 C C . ILE A 1 97 ? -0.897 3.272 1.146 1.00 84.25 97 ILE A C 1
ATOM 832 O O . ILE A 1 97 ? -1.331 4.255 1.753 1.00 84.25 97 ILE A O 1
ATOM 836 N N . ASN A 1 98 ? -0.436 3.311 -0.100 1.00 77.94 98 ASN A N 1
ATOM 837 C CA . ASN A 1 98 ? -0.599 4.505 -0.899 1.00 77.94 98 ASN A CA 1
ATOM 838 C C . ASN A 1 98 ? -1.988 4.449 -1.525 1.00 77.94 98 ASN A C 1
ATOM 840 O O . ASN A 1 98 ? -2.327 3.513 -2.257 1.00 77.94 98 ASN A O 1
ATOM 844 N N . TYR A 1 99 ? -2.813 5.435 -1.187 1.00 62.59 99 TYR A N 1
ATOM 845 C CA . TYR A 1 99 ? -4.107 5.602 -1.830 1.00 62.59 99 TYR A CA 1
ATOM 846 C C . TYR A 1 99 ? -3.869 5.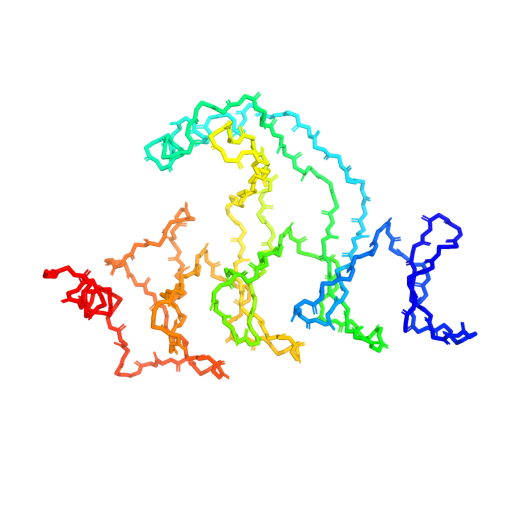866 -3.320 1.00 62.59 99 TYR A C 1
ATOM 848 O O . TYR A 1 99 ? -2.844 6.460 -3.661 1.00 62.59 99 TYR A O 1
ATOM 856 N N . PRO A 1 100 ? -4.753 5.393 -4.215 1.00 55.47 100 PRO A N 1
ATOM 857 C CA . PRO A 1 100 ? -4.553 5.584 -5.642 1.00 55.47 100 PRO A CA 1
ATOM 858 C C . PRO A 1 100 ? -4.278 7.061 -5.910 1.00 55.47 100 PRO A C 1
ATOM 860 O O . PRO A 1 100 ? -4.985 7.932 -5.394 1.00 55.47 100 PRO A O 1
ATOM 863 N N . ILE A 1 101 ? -3.238 7.324 -6.704 1.00 51.09 101 ILE A N 1
ATOM 864 C CA . ILE A 1 101 ? -3.057 8.603 -7.389 1.00 51.09 101 ILE A CA 1
ATOM 865 C C . ILE A 1 101 ? -4.442 8.944 -7.939 1.00 51.09 101 ILE A C 1
ATOM 867 O O . ILE A 1 101 ? -4.982 8.143 -8.703 1.00 51.09 101 ILE A O 1
ATOM 871 N N . GLN A 1 102 ? -5.040 10.051 -7.483 1.00 43.88 102 GLN A N 1
ATOM 872 C CA . GLN A 1 102 ? -6.479 10.359 -7.593 1.00 43.88 102 GLN A CA 1
ATOM 873 C C . GLN A 1 102 ? -7.033 10.383 -9.035 1.00 43.88 102 GLN A C 1
ATOM 875 O O . GLN A 1 102 ? -8.224 10.585 -9.240 1.00 43.88 102 GLN A O 1
ATOM 880 N N . GLU A 1 103 ? -6.200 10.114 -10.033 1.00 45.91 103 GLU A N 1
ATOM 881 C CA . GLU A 1 103 ? -6.538 10.090 -11.448 1.00 45.91 103 GLU A CA 1
ATOM 882 C C . GLU A 1 103 ? -6.589 8.678 -12.045 1.00 45.91 103 GLU A C 1
ATOM 884 O O . GLU A 1 103 ? -7.248 8.500 -13.065 1.00 45.91 103 GLU A O 1
ATOM 889 N N . ILE A 1 104 ? -5.985 7.648 -11.437 1.00 48.25 104 ILE A N 1
ATOM 890 C CA . ILE A 1 104 ? -5.955 6.285 -12.002 1.00 48.25 104 ILE A CA 1
ATOM 891 C C . ILE A 1 104 ? -7.242 5.555 -11.611 1.00 48.25 104 ILE A C 1
ATOM 893 O O . ILE A 1 104 ? -7.240 4.723 -10.711 1.00 48.25 104 ILE A O 1
ATOM 897 N N . GLY A 1 105 ? -8.352 5.919 -12.259 1.00 49.22 105 GLY A N 1
ATOM 898 C CA . GLY A 1 105 ? -9.728 5.454 -12.032 1.00 49.22 105 GLY A CA 1
ATOM 899 C C . GLY A 1 105 ? -9.996 3.952 -12.191 1.00 49.22 105 GLY A C 1
ATOM 900 O O . GLY A 1 105 ? -11.035 3.571 -12.718 1.00 49.22 105 GLY A O 1
ATOM 901 N N . GLU A 1 106 ? -9.102 3.088 -11.729 1.00 59.31 106 GLU A N 1
ATOM 902 C CA . GLU A 1 106 ? -9.265 1.649 -11.752 1.00 59.31 106 GLU A CA 1
ATOM 903 C C . GLU A 1 106 ? -8.836 1.011 -10.440 1.00 59.31 106 GLU A C 1
ATOM 905 O O . GLU A 1 106 ? -8.228 1.617 -9.566 1.00 59.31 106 GLU A O 1
ATOM 910 N N . ASN A 1 107 ? -9.247 -0.242 -10.308 1.00 74.94 107 ASN A N 1
ATOM 911 C CA . ASN A 1 107 ? -9.323 -1.040 -9.103 1.00 74.94 107 ASN A CA 1
ATOM 912 C C . ASN A 1 107 ? -7.965 -1.357 -8.462 1.00 74.94 107 ASN A C 1
ATOM 914 O O . ASN A 1 107 ? -7.879 -2.453 -7.944 1.00 74.94 107 ASN A O 1
ATOM 918 N N . LEU A 1 108 ? -6.936 -0.506 -8.491 1.00 83.38 108 LEU A N 1
ATOM 919 C CA . LEU A 1 108 ? -5.582 -0.797 -8.012 1.00 83.38 108 LEU A CA 1
ATOM 920 C C . LEU A 1 108 ? -5.121 0.164 -6.909 1.00 83.38 108 LEU A C 1
ATOM 922 O O . LEU A 1 108 ? -5.500 1.330 -6.873 1.00 83.38 108 LEU A O 1
ATOM 926 N N . PHE A 1 109 ? -4.274 -0.332 -6.013 1.00 86.19 109 PHE A N 1
ATOM 927 C CA . PHE A 1 109 ? -3.560 0.464 -5.015 1.00 86.19 109 PHE A CA 1
ATOM 928 C C . PHE A 1 109 ? -2.236 -0.214 -4.656 1.00 86.19 109 PHE A C 1
ATOM 930 O O . PHE A 1 109 ? -2.093 -1.430 -4.817 1.00 86.19 109 PHE A O 1
ATOM 937 N N . THR A 1 110 ? -1.271 0.561 -4.158 1.00 89.31 110 THR A N 1
ATOM 938 C CA . THR A 1 110 ? 0.031 0.025 -3.750 1.00 89.31 110 THR A CA 1
ATOM 939 C C . THR A 1 110 ? 0.129 -0.102 -2.238 1.00 89.31 110 THR A C 1
ATOM 941 O O . THR A 1 110 ? -0.469 0.655 -1.467 1.00 89.31 110 THR A O 1
ATOM 944 N N . VAL A 1 111 ? 0.884 -1.101 -1.803 1.00 92.81 111 VAL A N 1
ATOM 945 C CA . VAL A 1 111 ? 1.174 -1.345 -0.391 1.00 92.81 111 VAL A CA 1
ATOM 946 C C . VAL A 1 111 ? 2.669 -1.501 -0.211 1.00 92.81 111 VAL A C 1
ATOM 948 O O . VAL A 1 111 ? 3.339 -2.043 -1.086 1.00 92.81 111 VAL A O 1
ATOM 951 N N . ASN A 1 112 ? 3.168 -1.072 0.941 1.00 94.00 112 ASN A N 1
ATOM 952 C CA . ASN A 1 112 ? 4.539 -1.315 1.350 1.00 94.00 112 ASN A CA 1
ATOM 953 C C . ASN A 1 112 ? 4.570 -2.139 2.640 1.00 94.00 112 ASN A C 1
ATOM 955 O O . ASN A 1 112 ? 3.813 -1.886 3.588 1.00 94.00 112 ASN A O 1
ATOM 959 N N . LYS A 1 113 ? 5.484 -3.106 2.683 1.00 94.62 113 LYS A N 1
ATOM 960 C CA . LYS A 1 113 ? 5.823 -3.884 3.869 1.00 94.62 113 LYS A CA 1
ATOM 961 C C . LYS A 1 113 ? 7.283 -3.661 4.248 1.00 94.62 113 LYS A C 1
ATOM 963 O O . LYS A 1 113 ? 8.182 -3.965 3.472 1.00 94.62 113 LYS A O 1
ATOM 968 N N . GLY A 1 114 ? 7.512 -3.243 5.489 1.00 92.94 114 GLY A N 1
ATOM 969 C CA . GLY A 1 114 ? 8.850 -3.184 6.076 1.00 92.94 114 GLY A CA 1
ATOM 970 C C . GLY A 1 114 ? 9.608 -1.885 5.819 1.00 92.94 114 GLY A C 1
ATOM 971 O O . GLY A 1 114 ? 10.743 -1.783 6.271 1.00 92.94 114 GLY A O 1
ATOM 972 N N . ALA A 1 115 ? 9.009 -0.896 5.149 1.00 91.44 115 ALA A N 1
ATOM 973 C CA . ALA A 1 115 ? 9.594 0.437 5.097 1.00 91.44 115 ALA A CA 1
ATOM 974 C C . ALA A 1 115 ? 9.615 1.088 6.475 1.00 91.44 115 ALA A C 1
ATOM 976 O O . ALA A 1 115 ? 8.868 0.714 7.390 1.00 91.44 115 ALA A O 1
ATOM 977 N N . ARG A 1 116 ? 10.404 2.150 6.553 1.00 88.69 116 ARG A N 1
ATOM 978 C CA . ARG A 1 116 ? 10.241 3.216 7.534 1.00 88.69 116 ARG A CA 1
ATOM 979 C C . ARG A 1 116 ? 9.335 4.281 6.940 1.00 88.69 116 ARG A C 1
ATOM 981 O O . ARG A 1 116 ? 9.507 4.651 5.782 1.00 88.69 116 ARG A O 1
ATOM 988 N N . LEU A 1 117 ? 8.350 4.733 7.709 1.00 87.88 117 LEU A N 1
ATOM 989 C CA . LEU A 1 117 ? 7.369 5.712 7.255 1.00 87.88 117 LEU A CA 1
ATOM 990 C C . LEU A 1 117 ? 7.637 7.055 7.914 1.00 87.88 117 LEU A C 1
ATOM 992 O O . LEU A 1 117 ? 7.528 7.177 9.137 1.00 87.88 117 LEU A O 1
ATOM 996 N N . PHE A 1 118 ? 7.896 8.056 7.086 1.00 84.62 118 PHE A N 1
ATOM 997 C CA . PHE A 1 118 ? 8.077 9.437 7.502 1.00 84.62 118 PHE A CA 1
ATOM 998 C C . PHE A 1 118 ? 6.875 10.262 7.086 1.00 84.62 118 PHE A C 1
ATOM 1000 O O . PHE A 1 118 ? 6.229 9.973 6.078 1.00 84.62 118 PHE A O 1
ATOM 1007 N N . LYS A 1 119 ? 6.571 11.288 7.871 1.00 80.94 119 LYS A N 1
ATOM 1008 C CA . LYS A 1 119 ? 5.699 12.387 7.475 1.00 80.94 119 LYS A CA 1
ATOM 1009 C C . LYS A 1 119 ? 6.511 13.673 7.444 1.00 80.94 119 LYS A C 1
ATOM 1011 O O . LYS A 1 119 ? 7.400 13.834 8.279 1.00 80.94 119 LYS A O 1
ATOM 1016 N N . TYR A 1 120 ? 6.135 14.567 6.546 1.00 74.44 120 TYR A N 1
ATOM 1017 C CA . TYR A 1 120 ? 6.617 15.940 6.508 1.00 74.44 120 TYR A CA 1
ATOM 1018 C C . TYR A 1 120 ? 5.469 16.890 6.144 1.00 74.44 120 TYR A C 1
ATOM 1020 O O . TYR A 1 120 ? 4.409 16.440 5.684 1.00 74.44 120 TYR A O 1
ATOM 1028 N N . ASP A 1 121 ? 5.638 18.172 6.453 1.00 67.56 121 ASP A N 1
ATOM 1029 C CA . ASP A 1 121 ? 4.651 19.221 6.195 1.00 67.56 121 ASP A CA 1
ATOM 1030 C C . ASP A 1 121 ? 5.212 20.167 5.136 1.00 67.56 121 ASP A C 1
ATOM 1032 O O . ASP A 1 121 ? 6.101 20.958 5.437 1.00 67.56 121 ASP A O 1
ATOM 1036 N N . ALA A 1 122 ? 4.703 20.046 3.911 1.00 58.06 122 ALA A N 1
ATOM 1037 C CA . ALA A 1 122 ? 5.091 20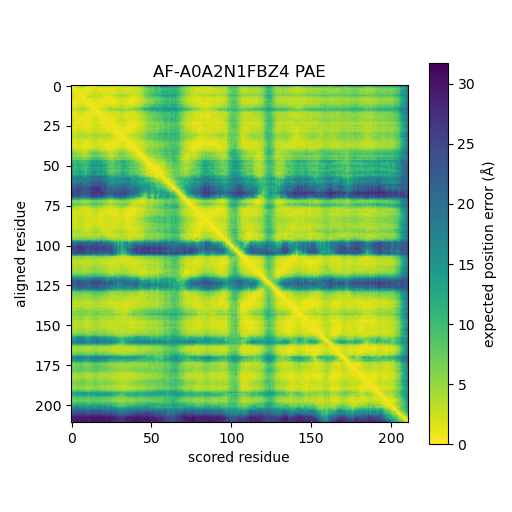.905 2.805 1.00 58.06 122 ALA A CA 1
ATOM 1038 C C . ALA A 1 122 ? 4.247 22.185 2.849 1.00 58.06 122 ALA A C 1
ATOM 1040 O O . ALA A 1 122 ? 3.050 22.182 2.518 1.00 58.06 122 ALA A O 1
ATOM 1041 N N . ILE A 1 123 ? 4.873 23.294 3.255 1.00 52.72 123 ILE A N 1
ATOM 1042 C CA . ILE A 1 123 ? 4.216 24.596 3.467 1.00 52.72 123 ILE A CA 1
ATOM 1043 C C . ILE A 1 123 ? 3.464 25.066 2.207 1.00 52.72 123 ILE A C 1
ATOM 1045 O O . ILE A 1 123 ? 2.404 25.691 2.309 1.00 52.72 123 ILE A O 1
ATOM 1049 N N . SER A 1 124 ? 3.967 24.725 1.016 1.00 54.03 124 SER A N 1
ATOM 1050 C CA . SER A 1 124 ? 3.424 25.189 -0.268 1.00 54.03 124 SER A CA 1
ATOM 1051 C C . SER A 1 124 ? 2.030 24.643 -0.611 1.00 54.03 124 SER A C 1
ATOM 1053 O O . SER A 1 124 ? 1.293 25.281 -1.363 1.00 54.03 124 SER A O 1
ATOM 1055 N N . ILE A 1 125 ? 1.633 23.501 -0.040 1.00 50.47 125 ILE A N 1
ATOM 1056 C CA . ILE A 1 125 ? 0.421 22.764 -0.445 1.00 50.47 125 ILE A CA 1
ATOM 1057 C C . ILE A 1 125 ? -0.541 22.455 0.707 1.00 50.47 125 ILE A C 1
ATOM 1059 O O . ILE A 1 125 ? -1.631 21.948 0.456 1.00 50.47 125 ILE A O 1
ATOM 1063 N N . LYS A 1 126 ? -0.200 22.794 1.962 1.00 50.94 126 LYS A N 1
ATOM 1064 C CA . LYS A 1 126 ? -1.029 22.505 3.157 1.00 50.94 126 LYS A CA 1
ATOM 1065 C C . LYS A 1 126 ? -1.449 21.028 3.270 1.00 50.94 126 LYS A C 1
ATOM 1067 O O . LYS A 1 126 ? -2.487 20.718 3.863 1.00 50.94 126 LYS A O 1
ATOM 1072 N N . GLU A 1 127 ? -0.661 20.110 2.713 1.00 51.03 127 GLU A N 1
ATOM 1073 C CA . GLU A 1 127 ? -0.925 18.675 2.751 1.00 51.03 127 GLU A CA 1
ATOM 1074 C C . GLU A 1 127 ? 0.179 17.937 3.507 1.00 51.03 127 GLU A C 1
ATOM 1076 O O . GLU A 1 127 ? 1.369 18.139 3.290 1.00 51.03 127 GLU A O 1
ATOM 1081 N N . LYS A 1 128 ? -0.232 17.021 4.392 1.00 61.88 128 LYS A N 1
ATOM 1082 C CA . LYS A 1 128 ? 0.689 16.137 5.114 1.00 61.88 128 LYS A CA 1
ATOM 1083 C C . LYS A 1 128 ? 1.149 15.037 4.174 1.00 61.88 128 LYS A C 1
ATOM 1085 O O . LYS A 1 128 ? 0.382 14.113 3.890 1.00 61.88 128 LYS A O 1
ATOM 1090 N N . HIS A 1 129 ? 2.393 15.110 3.732 1.00 73.31 129 HIS A N 1
ATOM 1091 C CA . HIS A 1 129 ? 2.986 14.090 2.887 1.00 73.31 129 HIS A CA 1
ATOM 1092 C C . HIS A 1 129 ? 3.600 12.964 3.706 1.00 73.31 129 HIS A C 1
ATOM 1094 O O . HIS A 1 129 ? 3.912 13.112 4.891 1.00 73.31 129 HIS A O 1
ATOM 1100 N N . ARG A 1 130 ? 3.692 11.788 3.081 1.00 79.25 130 ARG A N 1
ATOM 1101 C CA . ARG A 1 130 ? 4.284 10.593 3.675 1.00 79.25 130 ARG A CA 1
ATOM 1102 C C . ARG A 1 130 ? 5.203 9.925 2.677 1.00 79.25 130 ARG A C 1
ATOM 1104 O O . ARG A 1 130 ? 4.809 9.727 1.532 1.00 79.25 130 ARG A O 1
ATOM 1111 N N . ILE A 1 131 ? 6.379 9.526 3.139 1.00 79.31 131 ILE A N 1
ATOM 1112 C CA . ILE A 1 131 ? 7.373 8.822 2.330 1.00 79.31 131 ILE A CA 1
ATOM 1113 C C . ILE A 1 131 ? 7.745 7.525 3.033 1.00 79.31 131 ILE A C 1
ATOM 1115 O O . ILE A 1 131 ? 7.885 7.477 4.257 1.00 79.31 131 ILE A O 1
ATOM 1119 N N . CYS A 1 132 ? 7.869 6.465 2.242 1.00 84.31 132 CYS A N 1
ATOM 1120 C CA . CYS A 1 132 ? 8.429 5.197 2.682 1.00 84.31 132 CYS A CA 1
ATOM 1121 C C . CYS A 1 132 ? 9.886 5.124 2.246 1.00 84.31 132 CYS A C 1
ATOM 1123 O O . CYS A 1 132 ? 10.173 5.343 1.075 1.00 84.31 132 CYS A O 1
ATOM 1125 N N . ILE A 1 133 ? 10.775 4.759 3.165 1.00 84.19 133 ILE A N 1
ATOM 1126 C CA . ILE A 1 133 ? 12.162 4.425 2.839 1.00 84.19 133 ILE A CA 1
ATOM 1127 C C . ILE A 1 133 ? 12.345 2.923 3.009 1.00 84.19 133 ILE A C 1
ATOM 1129 O O . ILE A 1 133 ? 12.125 2.377 4.098 1.00 84.19 133 ILE A O 1
ATOM 1133 N N . GLY A 1 134 ? 12.753 2.270 1.923 1.00 88.56 134 GLY A N 1
ATOM 1134 C CA . GLY A 1 134 ? 12.958 0.829 1.860 1.00 88.56 134 GLY A CA 1
ATOM 1135 C C . GLY A 1 134 ? 11.656 0.034 1.943 1.00 88.56 134 GLY A C 1
ATOM 1136 O O . GLY A 1 134 ? 10.592 0.467 1.496 1.00 88.56 134 GLY A O 1
ATOM 1137 N N . GLY A 1 135 ? 11.745 -1.158 2.533 1.00 92.56 135 GLY A N 1
ATOM 1138 C CA . GLY A 1 135 ? 10.660 -2.132 2.488 1.00 92.56 135 GLY A CA 1
ATOM 1139 C C . GLY A 1 135 ? 10.446 -2.686 1.084 1.00 92.56 135 GLY A C 1
ATOM 1140 O O . GLY A 1 135 ? 11.228 -2.438 0.175 1.00 92.56 135 GLY A O 1
ATOM 1141 N N . LYS A 1 136 ? 9.377 -3.461 0.931 1.00 95.44 136 LYS A N 1
ATOM 1142 C CA . LYS A 1 136 ? 8.975 -4.036 -0.348 1.00 95.44 136 LYS A CA 1
ATOM 1143 C C . LYS A 1 136 ? 7.592 -3.548 -0.738 1.00 95.44 136 LYS A C 1
ATOM 1145 O O . LYS A 1 136 ? 6.676 -3.540 0.092 1.00 95.44 136 LYS A O 1
ATOM 1150 N N . TRP A 1 137 ? 7.448 -3.168 -1.996 1.00 94.75 137 TRP A N 1
ATOM 1151 C CA . TRP A 1 137 ? 6.213 -2.717 -2.608 1.00 94.75 137 TRP A CA 1
ATOM 1152 C C . TRP A 1 137 ? 5.523 -3.841 -3.367 1.00 94.75 137 TRP A C 1
ATOM 1154 O O . TRP A 1 137 ? 6.165 -4.739 -3.908 1.00 94.75 137 TRP A O 1
ATOM 1164 N N . GLY A 1 138 ? 4.196 -3.761 -3.410 1.00 94.12 138 GLY A N 1
ATOM 1165 C CA . GLY A 1 138 ? 3.337 -4.584 -4.255 1.00 94.12 138 GLY A CA 1
ATOM 1166 C C . GLY A 1 138 ? 2.092 -3.814 -4.685 1.00 94.12 138 GLY A C 1
ATOM 1167 O O . GLY A 1 138 ? 1.776 -2.755 -4.132 1.00 94.12 138 GLY A O 1
ATOM 1168 N N . VAL A 1 139 ? 1.363 -4.365 -5.655 1.00 92.25 139 VAL A N 1
ATOM 1169 C CA . VAL A 1 139 ? 0.110 -3.790 -6.166 1.00 92.25 139 VAL A CA 1
ATOM 1170 C C . VAL A 1 139 ? -1.023 -4.770 -5.945 1.00 92.25 139 VAL A C 1
ATOM 1172 O O . VAL A 1 139 ? -0.920 -5.949 -6.281 1.00 92.25 139 VAL A O 1
ATOM 1175 N N . LEU A 1 140 ? -2.122 -4.278 -5.389 1.00 90.44 140 LEU A N 1
ATOM 1176 C CA . LEU A 1 140 ? -3.334 -5.045 -5.147 1.00 90.44 140 LEU A CA 1
ATOM 1177 C C . LEU A 1 140 ? -4.511 -4.422 -5.869 1.00 90.44 140 LEU A C 1
ATOM 1179 O O . LEU A 1 140 ? -4.501 -3.236 -6.185 1.00 90.44 140 LEU A O 1
ATOM 1183 N N . THR A 1 141 ? -5.557 -5.227 -6.053 1.00 86.50 141 THR A N 1
ATOM 1184 C CA . THR A 1 141 ? -6.855 -4.741 -6.501 1.00 86.50 141 THR A CA 1
ATOM 1185 C C . THR A 1 141 ? -7.805 -4.411 -5.349 1.00 86.50 141 THR A C 1
ATOM 1187 O O . THR A 1 141 ? -7.712 -5.001 -4.274 1.00 86.50 141 THR A O 1
ATOM 1190 N N . THR A 1 142 ? -8.827 -3.585 -5.597 1.00 84.00 142 THR A N 1
ATOM 1191 C CA . THR A 1 142 ? -9.990 -3.383 -4.700 1.00 84.00 142 THR A CA 1
ATOM 1192 C C . THR A 1 142 ? -10.749 -4.679 -4.408 1.00 84.00 142 THR A C 1
ATOM 1194 O O . THR A 1 142 ? -11.416 -4.793 -3.384 1.00 84.00 142 THR A O 1
ATOM 1197 N N . LYS A 1 143 ? -10.615 -5.682 -5.286 1.00 85.75 143 LYS A N 1
ATOM 1198 C CA . LYS A 1 143 ? -11.113 -7.053 -5.103 1.00 85.75 143 LYS A CA 1
ATOM 1199 C C . LYS A 1 143 ? -10.116 -7.955 -4.369 1.00 85.75 143 LYS A C 1
ATOM 1201 O O . LYS A 1 143 ? -10.252 -9.175 -4.424 1.00 85.75 143 LYS A O 1
ATOM 1206 N N . SER A 1 144 ? -9.102 -7.379 -3.723 1.00 82.81 144 SER A N 1
ATOM 1207 C CA . SER A 1 144 ? -8.153 -8.091 -2.861 1.00 82.81 144 SER A CA 1
ATOM 1208 C C . SER A 1 144 ? -7.226 -9.071 -3.587 1.00 82.81 144 SER A C 1
ATOM 1210 O O . SER A 1 144 ? -6.564 -9.882 -2.948 1.00 82.81 144 SER A O 1
ATOM 1212 N N . LYS A 1 145 ? -7.150 -9.000 -4.921 1.00 87.44 145 LYS A N 1
ATOM 1213 C CA . LYS A 1 145 ? -6.184 -9.761 -5.726 1.00 87.44 145 LYS A CA 1
ATOM 1214 C C . LYS A 1 145 ? -4.836 -9.043 -5.743 1.00 87.44 145 LYS A C 1
ATOM 1216 O O . LYS A 1 145 ? -4.805 -7.870 -6.101 1.00 87.44 145 LYS A O 1
ATOM 1221 N N . ILE A 1 146 ? -3.752 -9.746 -5.423 1.00 90.75 146 ILE A N 1
ATOM 1222 C CA . ILE A 1 146 ? -2.376 -9.271 -5.629 1.00 90.75 146 ILE A CA 1
ATOM 1223 C C . ILE A 1 146 ? -2.060 -9.346 -7.133 1.00 90.75 146 ILE A C 1
ATOM 1225 O O . ILE A 1 146 ? -2.251 -10.390 -7.754 1.00 90.75 146 ILE A O 1
ATOM 1229 N N . ILE A 1 147 ? -1.648 -8.222 -7.717 1.00 92.00 147 ILE A N 1
ATOM 1230 C CA . ILE A 1 147 ? -1.292 -8.043 -9.137 1.00 92.00 147 ILE A CA 1
ATOM 1231 C C . ILE A 1 147 ? 0.219 -8.047 -9.306 1.00 92.00 147 ILE A C 1
ATOM 1233 O O . ILE A 1 147 ? 0.723 -8.691 -10.219 1.00 92.00 147 ILE A O 1
ATOM 1237 N N . VAL A 1 148 ? 0.916 -7.367 -8.396 1.00 94.88 148 VAL A N 1
ATOM 1238 C CA . VAL A 1 148 ? 2.371 -7.423 -8.263 1.00 94.88 148 VAL A CA 1
ATOM 1239 C C . VAL A 1 148 ? 2.679 -7.883 -6.837 1.00 94.88 148 VAL A C 1
ATOM 1241 O O . VAL A 1 148 ? 2.161 -7.256 -5.901 1.00 94.88 148 VAL A O 1
ATOM 1244 N N . PRO A 1 149 ? 3.455 -8.967 -6.645 1.00 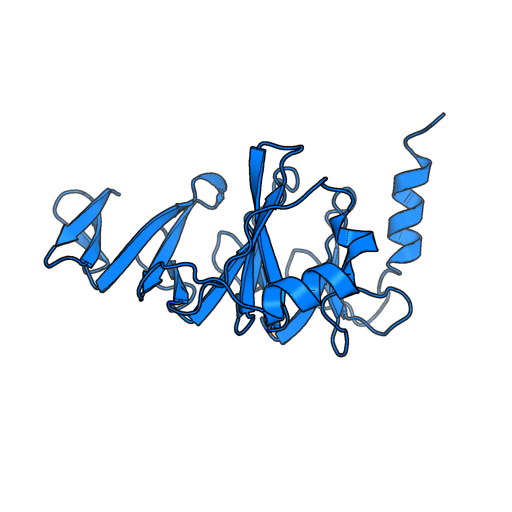96.44 149 PRO A N 1
ATOM 1245 C CA . PRO A 1 149 ? 3.865 -9.431 -5.322 1.00 96.44 149 PRO A CA 1
ATOM 1246 C C . PRO A 1 149 ? 4.539 -8.329 -4.495 1.00 96.44 149 PRO A C 1
ATOM 1248 O O . PRO A 1 149 ? 5.159 -7.419 -5.038 1.00 96.44 149 PRO A O 1
ATOM 1251 N N . ILE A 1 150 ? 4.418 -8.406 -3.166 1.00 95.56 150 ILE A N 1
ATOM 1252 C CA . ILE A 1 150 ? 5.009 -7.426 -2.238 1.00 95.56 150 ILE A CA 1
ATOM 1253 C C . ILE A 1 150 ? 6.488 -7.780 -1.999 1.00 95.56 150 ILE A C 1
ATOM 1255 O O . ILE A 1 150 ? 6.863 -8.195 -0.900 1.00 95.56 150 ILE A O 1
ATOM 1259 N N . GLU A 1 151 ? 7.307 -7.692 -3.046 1.00 96.44 151 GLU A N 1
ATOM 1260 C CA . GLU A 1 151 ? 8.711 -8.144 -3.035 1.00 96.44 151 GLU A CA 1
ATOM 1261 C C . GLU A 1 151 ? 9.693 -7.227 -3.778 1.00 96.44 151 GLU A C 1
ATOM 1263 O O . GLU A 1 151 ? 10.902 -7.446 -3.697 1.00 96.44 151 GLU A O 1
ATOM 1268 N N . TYR A 1 152 ? 9.193 -6.171 -4.424 1.00 95.75 152 TYR A N 1
ATOM 1269 C CA . TYR A 1 152 ? 9.999 -5.234 -5.209 1.00 95.75 152 TYR A CA 1
ATOM 1270 C C . TYR A 1 152 ? 10.456 -4.037 -4.380 1.00 95.75 152 TYR A C 1
ATOM 1272 O O . TYR A 1 152 ? 9.726 -3.583 -3.502 1.00 95.75 152 TYR A O 1
ATOM 1280 N N . ASP A 1 153 ? 11.650 -3.518 -4.655 1.00 94.12 153 ASP A N 1
ATOM 1281 C CA . ASP A 1 153 ? 12.169 -2.321 -3.978 1.00 94.12 153 ASP A CA 1
ATOM 1282 C C . ASP A 1 153 ? 11.448 -1.045 -4.424 1.00 94.12 153 ASP A C 1
ATOM 1284 O O . ASP A 1 153 ? 11.293 -0.131 -3.620 1.00 94.12 153 ASP A O 1
ATOM 1288 N N . GLU A 1 154 ? 10.939 -1.008 -5.660 1.00 91.88 154 GLU A N 1
ATOM 1289 C CA . GLU A 1 154 ? 10.144 0.110 -6.179 1.00 91.88 154 GLU A CA 1
ATOM 1290 C C . GLU A 1 154 ? 9.111 -0.351 -7.206 1.00 91.88 154 GLU A C 1
ATOM 1292 O O . GLU A 1 154 ? 9.327 -1.318 -7.945 1.00 91.88 154 GLU A O 1
ATOM 1297 N N . ILE A 1 155 ? 7.994 0.376 -7.282 1.00 91.00 155 ILE A N 1
ATOM 1298 C CA . ILE A 1 155 ? 6.969 0.189 -8.307 1.00 91.00 155 ILE A CA 1
ATOM 1299 C C . ILE A 1 155 ? 6.560 1.549 -8.866 1.00 91.00 155 ILE A C 1
ATOM 1301 O O . ILE A 1 155 ? 6.095 2.407 -8.121 1.00 91.00 155 ILE A O 1
ATOM 1305 N N . THR A 1 156 ? 6.625 1.704 -10.188 1.00 87.69 156 THR A N 1
ATOM 1306 C CA . THR A 1 156 ? 6.129 2.895 -10.886 1.00 87.69 156 THR A CA 1
ATOM 1307 C C . THR A 1 156 ? 5.022 2.548 -11.879 1.00 87.69 156 THR A C 1
ATOM 1309 O O . THR A 1 156 ? 5.013 1.487 -12.510 1.00 87.69 156 THR A O 1
ATOM 1312 N N . ILE A 1 157 ? 4.052 3.454 -11.996 1.00 84.12 157 ILE A N 1
ATOM 1313 C CA . ILE A 1 157 ? 2.911 3.364 -12.908 1.00 84.12 157 ILE A CA 1
ATOM 1314 C C . ILE A 1 157 ? 2.828 4.702 -13.637 1.00 84.12 157 ILE A C 1
ATOM 1316 O O . ILE A 1 157 ? 2.716 5.753 -13.002 1.00 84.12 157 ILE A O 1
ATOM 1320 N N . LEU A 1 158 ? 2.869 4.671 -14.967 1.00 77.81 158 LEU A N 1
ATOM 1321 C CA . LEU A 1 158 ? 2.718 5.874 -15.779 1.00 77.81 158 LEU A CA 1
ATOM 1322 C C . LEU A 1 158 ? 1.252 6.326 -15.729 1.00 77.81 158 LEU A C 1
ATOM 1324 O O . LEU A 1 158 ? 0.351 5.565 -16.074 1.00 77.81 158 LEU A O 1
ATOM 1328 N N . ARG A 1 159 ? 1.001 7.556 -15.260 1.00 66.44 159 ARG A N 1
ATOM 1329 C CA . ARG A 1 159 ? -0.364 8.069 -15.006 1.00 66.44 159 ARG A CA 1
ATOM 1330 C C . ARG A 1 159 ? -1.245 8.075 -16.259 1.00 66.44 159 ARG A C 1
ATOM 1332 O O . ARG A 1 159 ? -2.435 7.749 -16.175 1.00 66.44 159 ARG A O 1
ATOM 1339 N N . ASP A 1 160 ? -0.634 8.399 -17.393 1.00 65.38 160 ASP A N 1
ATOM 1340 C CA . ASP A 1 160 ? -1.312 8.537 -18.681 1.00 65.38 160 ASP A CA 1
ATOM 1341 C C . ASP A 1 160 ? -1.380 7.213 -19.456 1.00 65.38 160 ASP A C 1
ATOM 1343 O O . ASP A 1 160 ? -2.302 7.021 -20.247 1.00 65.38 160 ASP A O 1
ATOM 1347 N N . ASP A 1 161 ? -0.483 6.258 -19.162 1.00 66.88 161 ASP A N 1
ATOM 1348 C CA . ASP A 1 161 ? -0.490 4.915 -19.753 1.00 66.88 161 ASP A CA 1
ATOM 1349 C C . ASP A 1 161 ? -0.784 3.829 -18.714 1.00 66.88 161 ASP A C 1
ATOM 1351 O O . ASP A 1 161 ? 0.091 3.175 -18.138 1.00 66.88 161 ASP A O 1
ATOM 1355 N N . ARG A 1 162 ? -2.080 3.619 -18.491 1.00 72.44 162 ARG A N 1
ATOM 1356 C CA . ARG A 1 162 ? -2.641 2.701 -17.488 1.00 72.44 162 ARG A CA 1
ATOM 1357 C C . ARG A 1 162 ? -2.634 1.240 -17.937 1.00 72.44 162 ARG A C 1
ATOM 1359 O O . ARG A 1 162 ? -3.595 0.508 -17.714 1.00 72.44 162 ARG A O 1
ATOM 1366 N N . LYS A 1 163 ? -1.582 0.815 -18.628 1.00 81.31 163 LYS A N 1
ATOM 1367 C CA . LYS A 1 163 ? -1.451 -0.560 -19.132 1.00 81.31 163 LYS A CA 1
ATOM 1368 C C . LYS A 1 163 ? -0.452 -1.373 -18.336 1.00 81.31 163 LYS A C 1
ATOM 1370 O O . LYS A 1 163 ? -0.644 -2.582 -18.178 1.00 81.31 163 LYS A O 1
ATOM 1375 N N . TYR A 1 164 ? 0.589 -0.711 -17.838 1.00 89.00 164 TYR A N 1
ATOM 1376 C CA . TYR A 1 164 ? 1.780 -1.367 -17.325 1.00 89.00 164 TYR A CA 1
ATOM 1377 C C . TYR A 1 164 ? 2.175 -0.859 -15.945 1.00 89.00 164 TYR A C 1
ATOM 1379 O O . TYR A 1 164 ? 2.063 0.323 -15.622 1.00 89.00 164 TYR A O 1
ATOM 1387 N N . ILE A 1 165 ? 2.645 -1.795 -15.135 1.00 90.88 165 ILE A N 1
ATOM 1388 C CA . ILE A 1 165 ? 3.237 -1.578 -13.826 1.00 90.88 165 ILE A CA 1
ATOM 1389 C C . ILE A 1 165 ? 4.686 -2.026 -13.953 1.00 90.88 165 ILE A C 1
ATOM 1391 O O . ILE A 1 165 ? 4.943 -3.187 -14.275 1.00 90.88 165 ILE A O 1
ATOM 1395 N N . PHE A 1 166 ? 5.616 -1.112 -13.712 1.00 93.06 166 PHE A N 1
ATOM 1396 C CA . PHE A 1 166 ? 7.044 -1.389 -13.769 1.00 93.06 166 PHE A CA 1
ATOM 1397 C C . PHE A 1 166 ? 7.534 -1.628 -12.345 1.00 93.06 166 PHE A C 1
ATOM 1399 O O . PHE A 1 166 ? 7.321 -0.786 -11.473 1.00 93.06 166 PHE A O 1
ATOM 1406 N N . ALA A 1 167 ? 8.149 -2.780 -12.102 1.00 94.69 167 ALA A N 1
ATOM 1407 C CA . ALA A 1 167 ? 8.560 -3.215 -10.774 1.00 94.69 167 ALA A CA 1
ATOM 1408 C C . ALA A 1 167 ? 10.063 -3.498 -10.770 1.00 94.69 167 ALA A C 1
ATOM 1410 O O . ALA A 1 167 ? 10.558 -4.185 -11.655 1.00 94.69 167 ALA A O 1
ATOM 1411 N N . GLN A 1 168 ? 10.811 -2.954 -9.815 1.00 94.94 168 GLN A N 1
ATOM 1412 C CA . GLN A 1 168 ? 12.273 -3.001 -9.836 1.00 94.94 168 GLN A CA 1
ATOM 1413 C C . GLN A 1 168 ? 12.844 -3.470 -8.498 1.00 94.94 168 GLN A C 1
ATOM 1415 O O . GLN A 1 168 ? 12.331 -3.128 -7.434 1.00 94.94 168 GLN A O 1
ATOM 1420 N N . ASN A 1 169 ? 13.911 -4.264 -8.573 1.00 94.31 169 ASN A N 1
ATOM 1421 C CA . ASN A 1 169 ? 14.745 -4.665 -7.443 1.00 94.31 169 ASN A CA 1
ATOM 1422 C C . ASN A 1 169 ? 16.127 -4.008 -7.551 1.00 94.31 169 ASN A C 1
ATOM 1424 O O . ASN A 1 169 ? 16.531 -3.575 -8.629 1.00 94.31 169 ASN A O 1
ATOM 1428 N N . ASN A 1 170 ? 16.867 -3.998 -6.444 1.00 87.06 170 ASN A N 1
ATOM 1429 C CA . ASN A 1 170 ? 18.224 -3.462 -6.323 1.00 87.06 170 ASN A CA 1
ATOM 1430 C C . ASN A 1 170 ? 18.315 -1.943 -6.548 1.00 87.06 170 ASN A C 1
ATOM 1432 O O . ASN A 1 170 ? 19.330 -1.448 -7.040 1.00 87.06 170 ASN A O 1
ATOM 1436 N N . ASN A 1 171 ? 17.277 -1.196 -6.161 1.00 78.75 171 ASN A N 1
ATOM 1437 C CA . ASN A 1 171 ? 17.301 0.265 -6.168 1.00 78.75 171 ASN A CA 1
ATOM 1438 C C . ASN A 1 171 ? 17.168 0.844 -4.750 1.00 78.75 171 ASN A C 1
ATOM 1440 O O . ASN A 1 171 ? 16.852 0.146 -3.788 1.00 78.75 171 ASN A O 1
ATOM 1444 N N . LYS A 1 172 ? 17.450 2.142 -4.616 1.00 72.31 172 LYS A N 1
ATOM 1445 C CA . LYS A 1 172 ? 17.382 2.874 -3.342 1.00 72.31 172 LYS A CA 1
ATOM 1446 C C . LYS A 1 172 ? 16.050 3.623 -3.183 1.00 72.31 172 LYS A C 1
ATOM 1448 O O . LYS A 1 172 ? 16.048 4.768 -2.750 1.00 72.31 172 LYS A O 1
ATOM 1453 N N . GLY A 1 173 ? 14.930 3.001 -3.566 1.00 70.69 173 GLY A N 1
ATOM 1454 C CA . GLY A 1 173 ? 13.600 3.627 -3.492 1.00 70.69 173 GLY A CA 1
ATOM 1455 C C . GLY A 1 173 ? 13.347 4.690 -4.566 1.00 70.69 173 GLY A C 1
ATOM 1456 O O . GLY A 1 173 ? 12.499 5.559 -4.396 1.00 70.69 173 GLY A O 1
ATOM 1457 N N . VAL A 1 174 ? 14.110 4.641 -5.660 1.00 79.25 174 VAL A N 1
ATOM 1458 C CA . VAL A 1 174 ? 13.908 5.467 -6.853 1.00 79.25 174 VAL A CA 1
ATOM 1459 C C . VAL A 1 174 ? 14.003 4.552 -8.061 1.00 79.25 174 VAL A C 1
ATOM 1461 O O . VAL A 1 174 ? 14.972 3.804 -8.201 1.00 79.25 174 VAL A O 1
ATOM 1464 N N . PHE A 1 175 ? 12.995 4.607 -8.925 1.00 85.69 175 PHE A N 1
ATOM 1465 C CA . PHE A 1 175 ? 12.976 3.828 -10.155 1.00 85.69 175 PHE A CA 1
ATOM 1466 C C . PHE A 1 175 ? 14.006 4.380 -11.148 1.00 85.69 175 PHE A C 1
ATOM 1468 O O . PHE A 1 175 ? 13.939 5.554 -11.519 1.00 85.69 175 PHE A O 1
ATOM 1475 N N . ASP A 1 176 ? 14.917 3.528 -11.618 1.00 88.69 176 ASP A N 1
ATOM 1476 C CA . ASP A 1 176 ? 15.877 3.855 -12.675 1.00 88.69 176 ASP A CA 1
ATOM 1477 C C . ASP A 1 176 ? 15.576 3.029 -13.927 1.00 88.69 176 ASP A C 1
ATOM 1479 O O . ASP A 1 176 ? 15.735 1.807 -13.955 1.00 88.69 176 ASP A O 1
ATOM 1483 N N . ALA A 1 177 ? 15.155 3.714 -14.989 1.00 89.88 177 ALA A N 1
ATOM 1484 C CA . ALA A 1 177 ? 14.776 3.092 -16.251 1.00 89.88 177 ALA A CA 1
ATOM 1485 C C . ALA A 1 177 ? 15.947 2.451 -17.019 1.00 89.88 177 ALA A C 1
ATOM 1487 O O . ALA A 1 177 ? 15.699 1.739 -17.993 1.00 89.88 177 ALA A O 1
ATOM 1488 N N . ASN A 1 178 ? 17.195 2.716 -16.615 1.00 89.00 178 ASN A N 1
ATOM 1489 C CA . ASN A 1 178 ? 18.394 2.118 -17.208 1.00 89.00 178 ASN A CA 1
ATOM 1490 C C . ASN A 1 178 ? 18.782 0.784 -16.557 1.00 89.00 178 ASN A C 1
ATOM 1492 O O . ASN A 1 178 ? 19.602 0.054 -17.111 1.00 89.00 178 ASN A O 1
ATOM 1496 N N . LEU A 1 179 ? 18.224 0.471 -15.386 1.00 91.00 179 LEU A N 1
ATOM 1497 C CA . LEU A 1 179 ? 18.435 -0.802 -14.703 1.00 91.00 179 LEU A CA 1
ATOM 1498 C C . LEU A 1 179 ? 17.386 -1.831 -15.138 1.00 91.00 179 LEU A C 1
ATOM 1500 O O . LEU A 1 179 ? 16.394 -1.506 -15.790 1.00 91.00 179 LEU A O 1
ATOM 1504 N N . GLU A 1 180 ? 17.590 -3.092 -14.764 1.00 93.25 180 GLU A N 1
ATOM 1505 C CA . GLU A 1 180 ? 16.590 -4.133 -14.990 1.00 93.25 180 GLU A CA 1
ATOM 1506 C C . GLU A 1 180 ? 15.319 -3.869 -14.171 1.00 93.25 180 GLU A C 1
ATOM 1508 O O . GLU A 1 180 ? 15.342 -3.290 -13.085 1.00 93.25 180 GLU A O 1
ATOM 1513 N N . TYR A 1 181 ? 14.185 -4.285 -14.718 1.00 95.25 181 TYR A N 1
ATOM 1514 C CA . TYR A 1 181 ? 12.876 -4.217 -14.073 1.00 95.25 181 TYR A CA 1
ATOM 1515 C C . TYR A 1 181 ? 11.993 -5.330 -14.631 1.00 95.25 181 TYR A C 1
ATOM 1517 O O . TYR A 1 181 ? 12.275 -5.882 -15.690 1.00 95.25 181 TYR A O 1
ATOM 1525 N N . ASP A 1 182 ? 10.895 -5.619 -13.964 1.00 96.50 182 ASP A N 1
ATOM 1526 C CA . ASP A 1 182 ? 9.804 -6.435 -14.466 1.00 96.50 182 ASP A CA 1
ATOM 1527 C C . ASP A 1 182 ? 8.665 -5.538 -14.939 1.00 96.50 182 ASP A C 1
ATOM 1529 O O . ASP A 1 182 ? 8.527 -4.389 -14.505 1.00 96.50 182 ASP A O 1
ATOM 1533 N N . VAL A 1 183 ? 7.835 -6.058 -15.843 1.00 95.12 183 VAL A N 1
ATOM 1534 C CA . VAL A 1 183 ? 6.604 -5.380 -16.254 1.00 95.12 183 VAL A CA 1
ATOM 1535 C C . VAL A 1 183 ? 5.423 -6.300 -16.044 1.00 95.12 183 VAL A C 1
ATOM 1537 O O . VAL A 1 183 ? 5.378 -7.409 -16.569 1.00 95.12 183 VAL A O 1
ATOM 1540 N N . TYR A 1 184 ? 4.428 -5.795 -15.330 1.00 93.56 184 TYR A N 1
ATOM 1541 C CA . TYR A 1 184 ? 3.133 -6.433 -15.182 1.00 93.56 184 TYR A CA 1
ATOM 1542 C C . TYR A 1 184 ? 2.087 -5.641 -15.948 1.00 93.56 184 TYR A C 1
ATOM 1544 O O . TYR A 1 184 ? 2.100 -4.412 -15.942 1.00 93.56 184 TYR A O 1
ATOM 1552 N N . ASN A 1 185 ? 1.129 -6.327 -16.565 1.00 90.06 185 ASN A N 1
ATOM 1553 C CA . ASN A 1 185 ? -0.108 -5.662 -16.963 1.00 90.06 185 ASN A CA 1
ATOM 1554 C C . ASN A 1 185 ? -1.082 -5.553 -15.776 1.00 90.06 185 ASN A C 1
ATOM 1556 O O . ASN A 1 185 ? -0.918 -6.205 -14.742 1.00 90.06 185 ASN A O 1
ATOM 1560 N N . PHE A 1 186 ? -2.159 -4.786 -15.935 1.00 86.25 186 PHE A N 1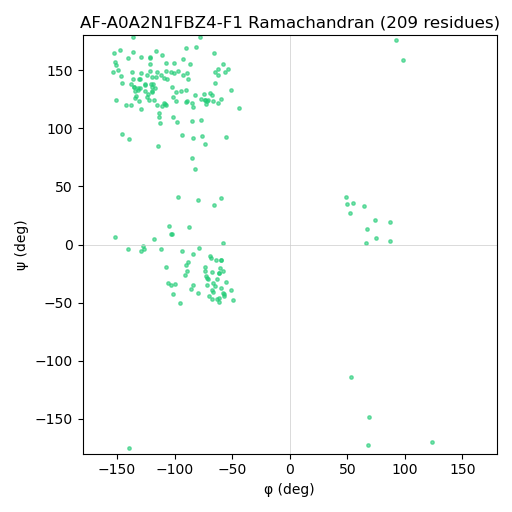
ATOM 1561 C CA . PHE A 1 186 ? -3.129 -4.542 -14.853 1.00 86.25 186 PHE A CA 1
ATOM 1562 C C . PHE A 1 186 ? -3.968 -5.779 -14.471 1.00 86.25 186 PHE A C 1
ATOM 1564 O O . PHE A 1 186 ? -4.637 -5.791 -13.437 1.00 86.25 186 PHE A O 1
ATOM 1571 N N . ASN A 1 187 ? -3.888 -6.862 -15.253 1.00 86.56 187 ASN A N 1
ATOM 1572 C CA . ASN A 1 187 ? -4.470 -8.161 -14.904 1.00 86.56 187 ASN A CA 1
ATOM 1573 C C . ASN A 1 187 ? -3.552 -9.009 -14.001 1.00 86.56 187 ASN A C 1
ATOM 1575 O O . ASN A 1 187 ? -3.995 -10.049 -13.496 1.00 86.56 187 ASN A O 1
ATOM 1579 N N . GLY A 1 188 ? -2.309 -8.571 -13.776 1.00 89.56 188 GLY A N 1
ATOM 1580 C CA . GLY A 1 188 ? -1.295 -9.262 -12.974 1.00 89.56 188 GLY A CA 1
ATOM 1581 C C . GLY A 1 188 ? -0.474 -10.278 -13.757 1.00 89.56 188 GLY A C 1
ATOM 1582 O O . GLY A 1 188 ? 0.098 -11.182 -13.159 1.00 89.56 188 GLY A O 1
ATOM 1583 N N . LYS A 1 189 ? -0.438 -10.179 -15.093 1.00 93.19 189 LYS A N 1
ATOM 1584 C CA . LYS A 1 189 ? 0.451 -11.004 -15.919 1.00 93.19 189 LYS A CA 1
ATOM 1585 C C . LYS A 1 189 ? 1.827 -10.340 -15.986 1.00 93.19 189 LYS A C 1
ATOM 1587 O O . LYS A 1 189 ? 1.914 -9.222 -16.493 1.00 93.19 189 LYS A O 1
ATOM 1592 N N . LEU A 1 190 ? 2.861 -11.056 -15.547 1.00 96.12 190 LEU A N 1
ATOM 1593 C CA . LEU A 1 190 ? 4.264 -10.724 -15.804 1.00 96.12 190 LEU A CA 1
ATOM 1594 C C . LEU A 1 190 ? 4.573 -10.896 -17.300 1.00 96.12 190 LEU A C 1
ATOM 1596 O O . LEU A 1 190 ? 4.252 -11.929 -17.895 1.00 96.12 190 LEU A O 1
ATOM 1600 N N . LEU A 1 191 ? 5.158 -9.872 -17.913 1.00 95.19 191 LEU A N 1
ATOM 1601 C CA . LEU A 1 191 ? 5.525 -9.840 -19.326 1.00 95.19 191 LEU A CA 1
ATOM 1602 C C . LEU A 1 191 ? 7.011 -10.181 -19.469 1.00 95.19 191 LEU A C 1
ATOM 1604 O O . LEU A 1 191 ? 7.870 -9.366 -19.145 1.00 95.19 191 LEU A O 1
ATOM 1608 N N . LEU A 1 192 ? 7.291 -11.402 -19.929 1.00 92.56 192 LEU A N 1
ATOM 1609 C CA . LEU A 1 192 ? 8.654 -11.906 -20.150 1.00 92.56 192 LEU A CA 1
ATOM 1610 C C . LEU A 1 192 ? 9.163 -11.632 -21.574 1.00 92.56 192 LEU A C 1
ATOM 1612 O O . LEU A 1 192 ? 10.363 -11.510 -21.790 1.00 92.56 192 LEU A O 1
ATOM 1616 N N . GLU A 1 193 ? 8.244 -11.512 -22.529 1.00 90.06 193 GLU A N 1
ATOM 1617 C CA . GLU A 1 193 ? 8.494 -11.216 -23.942 1.00 90.06 193 GLU A CA 1
ATOM 1618 C C . GLU A 1 193 ? 7.754 -9.929 -24.319 1.00 90.06 193 GLU A C 1
ATOM 1620 O O . GLU A 1 193 ? 6.774 -9.567 -23.658 1.00 90.06 193 GLU A O 1
ATOM 1625 N N . ASP A 1 194 ? 8.237 -9.229 -25.351 1.00 87.12 194 ASP A N 1
ATOM 1626 C CA . ASP A 1 194 ? 7.692 -7.942 -25.817 1.00 87.12 194 ASP A CA 1
ATOM 1627 C C . ASP A 1 194 ? 7.510 -6.918 -24.684 1.00 87.12 194 ASP A C 1
ATOM 1629 O O . ASP A 1 194 ? 6.561 -6.128 -24.643 1.00 87.12 194 ASP A O 1
ATOM 1633 N N . LYS A 1 195 ? 8.430 -6.963 -23.716 1.00 88.56 195 LYS A N 1
ATOM 1634 C CA . LYS A 1 195 ? 8.402 -6.122 -22.526 1.00 88.56 195 LYS A CA 1
ATOM 1635 C C . LYS A 1 195 ? 8.525 -4.648 -22.945 1.00 88.56 195 LYS A C 1
ATOM 1637 O O . LYS A 1 195 ? 9.531 -4.281 -23.556 1.00 88.56 195 LYS A O 1
ATOM 1642 N N . PRO A 1 196 ? 7.553 -3.784 -22.599 1.00 89.88 196 PRO A N 1
ATOM 1643 C CA . PRO A 1 196 ? 7.593 -2.386 -23.003 1.00 89.8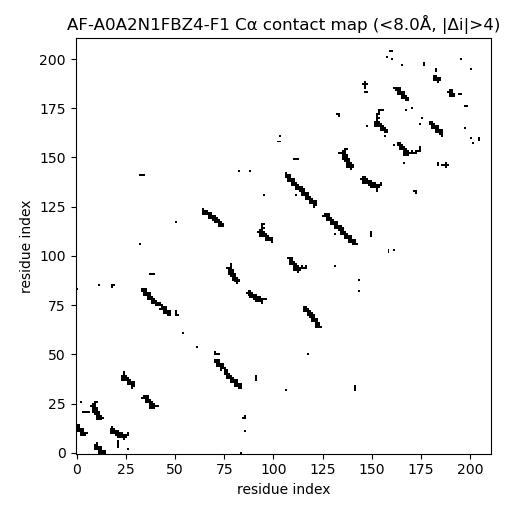8 196 PRO A CA 1
ATOM 1644 C C . PRO A 1 196 ? 8.776 -1.668 -22.352 1.00 89.88 196 PRO A C 1
ATOM 1646 O O . PRO A 1 196 ? 9.060 -1.845 -21.162 1.00 89.88 196 PRO A O 1
ATOM 1649 N N . ASN A 1 197 ? 9.445 -0.822 -23.134 1.00 89.81 197 ASN A N 1
ATOM 1650 C CA . ASN A 1 197 ? 10.483 0.058 -22.626 1.00 89.81 197 ASN A CA 1
ATOM 1651 C C . ASN A 1 197 ? 9.847 1.248 -21.893 1.00 89.81 197 ASN A C 1
ATOM 1653 O O . ASN A 1 197 ? 9.037 1.986 -22.461 1.00 89.81 197 ASN A O 1
ATOM 1657 N N . TYR A 1 198 ? 10.249 1.457 -20.638 1.00 88.88 198 TYR A N 1
ATOM 1658 C CA . TYR A 1 198 ? 9.735 2.543 -19.805 1.00 88.88 198 TYR A CA 1
ATOM 1659 C C . TYR A 1 198 ? 9.931 3.934 -20.436 1.00 88.88 198 TYR A C 1
ATOM 1661 O O . TYR A 1 198 ? 9.002 4.738 -20.445 1.00 88.88 198 TYR A O 1
ATOM 1669 N N . LEU A 1 199 ? 11.111 4.232 -20.994 1.00 86.81 199 LEU A N 1
ATOM 1670 C CA . LEU A 1 199 ? 11.425 5.556 -21.549 1.00 86.81 199 LEU A CA 1
ATOM 1671 C C . LEU A 1 199 ? 10.681 5.838 -22.858 1.00 86.81 199 LEU A C 1
ATOM 1673 O O . LEU A 1 199 ? 10.301 6.980 -23.112 1.00 86.81 199 LEU A O 1
ATOM 1677 N N . GLU A 1 200 ? 10.459 4.824 -23.692 1.00 84.75 200 GLU A N 1
ATOM 1678 C CA . GLU A 1 200 ? 9.641 4.964 -24.903 1.00 84.75 200 GLU A CA 1
ATOM 1679 C C . GLU A 1 200 ? 8.175 5.237 -24.555 1.00 84.75 200 GLU A C 1
ATOM 1681 O O . GLU A 1 200 ? 7.541 6.118 -25.146 1.00 84.75 200 GLU A O 1
ATOM 1686 N N . HIS A 1 201 ? 7.656 4.545 -23.537 1.00 78.06 201 HIS A N 1
ATOM 1687 C CA . HIS A 1 201 ? 6.333 4.831 -22.992 1.00 78.06 201 HIS A CA 1
ATOM 1688 C C . HIS A 1 201 ? 6.264 6.218 -22.352 1.00 78.06 201 HIS A C 1
ATOM 1690 O O . HIS A 1 201 ? 5.272 6.909 -22.523 1.00 78.06 201 HIS A O 1
ATOM 1696 N N . LEU A 1 202 ? 7.319 6.704 -21.700 1.00 76.69 202 LEU A N 1
ATOM 1697 C CA . LEU A 1 202 ? 7.334 8.073 -21.184 1.00 76.69 202 LEU A CA 1
ATOM 1698 C C . LEU A 1 202 ? 7.245 9.111 -22.328 1.00 76.69 202 LEU A C 1
ATOM 1700 O O . LEU A 1 202 ? 6.433 10.033 -22.280 1.00 76.69 202 LEU A O 1
ATOM 1704 N N . LYS A 1 203 ? 8.042 8.946 -23.395 1.00 68.62 203 LYS A N 1
ATOM 1705 C CA . LYS A 1 203 ? 8.144 9.901 -24.523 1.00 68.62 203 LYS A CA 1
ATOM 1706 C C . LYS A 1 203 ? 6.882 10.003 -25.378 1.00 68.62 203 LYS A C 1
ATOM 1708 O O . LYS A 1 203 ? 6.524 11.097 -25.810 1.00 68.62 203 LYS A O 1
ATOM 1713 N N . THR A 1 204 ? 6.215 8.880 -25.633 1.00 59.69 204 THR A N 1
ATOM 1714 C CA . THR A 1 204 ? 4.970 8.838 -26.425 1.00 59.69 204 THR A CA 1
ATOM 1715 C C . THR A 1 204 ? 3.842 9.669 -25.809 1.00 59.69 204 THR A C 1
ATOM 1717 O O . THR A 1 204 ? 2.937 10.085 -26.528 1.00 59.69 204 THR A O 1
ATOM 1720 N N . HIS A 1 205 ? 3.924 9.976 -24.513 1.00 56.28 205 HIS A N 1
ATOM 1721 C CA . HIS A 1 205 ? 2.886 10.704 -23.789 1.00 56.28 205 HIS A CA 1
ATOM 1722 C C . HIS A 1 205 ? 3.211 12.197 -23.609 1.00 56.28 205 HIS A C 1
ATOM 1724 O O . HIS A 1 205 ? 2.313 13.023 -23.745 1.00 56.28 205 HIS A O 1
ATOM 1730 N N . TYR A 1 206 ? 4.483 12.584 -23.440 1.00 53.97 206 TYR A N 1
ATOM 1731 C CA . TYR A 1 206 ? 4.862 14.008 -23.361 1.00 53.97 206 TYR A CA 1
ATOM 1732 C C . TYR A 1 206 ? 4.823 14.750 -24.709 1.00 53.97 206 TYR A C 1
ATOM 1734 O O . TYR A 1 206 ? 4.636 15.965 -24.726 1.00 53.97 206 TYR A O 1
ATOM 1742 N N . ASN A 1 207 ? 4.925 14.045 -25.841 1.00 48.88 207 ASN A N 1
ATOM 1743 C CA . ASN A 1 207 ? 4.860 14.662 -27.174 1.00 48.88 207 ASN A CA 1
ATOM 1744 C C . ASN A 1 207 ? 3.431 14.997 -27.657 1.00 48.88 207 ASN A C 1
ATOM 1746 O O . ASN A 1 207 ? 3.285 15.587 -28.722 1.00 48.88 207 ASN A O 1
ATOM 1750 N N . ASN A 1 208 ? 2.386 14.663 -26.890 1.00 45.41 208 ASN A N 1
ATOM 1751 C CA . ASN A 1 208 ? 0.986 14.936 -27.252 1.00 45.41 208 ASN A CA 1
ATOM 1752 C C . ASN A 1 208 ? 0.365 16.132 -26.497 1.00 45.41 208 ASN A C 1
ATOM 1754 O O . ASN A 1 208 ? -0.846 16.329 -26.578 1.00 45.41 208 ASN A O 1
ATOM 1758 N N . GLY A 1 209 ? 1.159 16.916 -25.752 1.00 44.31 209 GLY A N 1
ATOM 1759 C CA . GLY A 1 209 ? 0.639 17.906 -24.795 1.00 44.31 209 GLY A CA 1
ATOM 1760 C C . GLY A 1 209 ? 1.145 19.346 -24.906 1.00 44.31 209 GLY A C 1
ATOM 1761 O O . GLY A 1 209 ? 0.678 20.172 -24.131 1.00 44.31 209 GLY A O 1
ATOM 1762 N N . TYR A 1 210 ? 2.054 19.675 -25.829 1.00 36.91 210 TYR A N 1
ATOM 1763 C CA . TYR A 1 210 ? 2.474 21.063 -26.069 1.00 36.91 210 TYR A CA 1
ATOM 1764 C C . TYR A 1 210 ? 2.788 21.291 -27.554 1.00 36.91 210 TYR A C 1
ATOM 1766 O O . TYR A 1 210 ? 3.898 21.022 -28.006 1.00 36.91 210 TYR A O 1
ATOM 1774 N N . ASN A 1 211 ? 1.790 21.790 -28.286 1.00 35.69 211 ASN A N 1
ATOM 1775 C CA . ASN A 1 211 ? 1.957 22.694 -29.427 1.00 35.69 211 ASN A CA 1
ATOM 1776 C C . ASN A 1 211 ? 1.211 23.984 -29.093 1.00 35.69 211 ASN A C 1
ATOM 1778 O O . ASN A 1 211 ? 0.075 23.861 -28.578 1.00 35.69 211 ASN A O 1
#

Solvent-accessible surface area (backbone atoms only — not comparable to full-atom values): 11997 Å² total; per-residue (Å²): 121,43,82,47,76,48,96,86,13,26,24,35,26,47,91,91,44,79,50,27,74,53,76,22,60,39,72,46,78,40,77,93,52,60,31,31,42,34,29,43,61,55,94,49,70,41,75,50,70,71,57,53,55,51,50,60,80,41,31,89,72,50,60,81,43,46,75,68,85,50,65,26,31,53,85,43,55,22,33,21,34,26,44,84,72,46,46,75,64,37,68,66,59,23,56,45,68,51,73,53,64,94,76,57,90,56,62,52,36,41,39,30,34,69,30,50,40,36,36,38,38,29,66,76,71,81,46,81,45,73,50,68,52,62,33,18,27,22,31,30,32,57,84,63,45,75,41,37,70,69,72,22,35,30,73,52,64,52,83,89,51,84,53,49,37,41,36,25,61,95,51,89,61,55,88,57,86,89,54,74,66,48,40,25,36,85,89,34,49,74,45,90,65,92,60,80,57,64,66,62,59,52,52,71,56,65,75,76,73,78,133

Secondary structure (DSSP, 8-state):
-EEEEETTEEEEEETTEEEEEEEESEEEEETTTTEEEEEES---EE--HHHHHHHHHTHHHHGGG--B---EEE-S-EEEEE-TTS-EEEEEEESEEEPP-TT--SSEEEEEES-EEEEEEETTTTEEEEEEESSEEEEEETTS-EEEEEEESEEEE-SS-TTEEEEESSSSSS--TTS--EEEETTS-B--SSPPPHHHHHHHHHTTS--

Nearest PDB structures (foldseek):
  8r09-assembly1_B3  TM=2.488E-01  e=7.043E-02  Homo sapiens
  8y7e-assembly1_3  TM=2.227E-01  e=6.670E-02  Homo sapiens
  6ff7-assembly1_v  TM=2.428E-01  e=3.594E-01  Homo sapiens

Radius of gyration: 18.86 Å; Cα contacts (8 Å, |Δi|>4): 436; chains: 1; bounding box: 48×37×54 Å